Protein AF-A0A7C4R3V7-F1 (afdb_monomer)

Solvent-accessible surface area (backbone atoms only — not comparable to full-atom values): 12964 Å² total; per-residue (Å²): 117,71,70,65,56,54,58,57,54,64,72,71,51,60,73,74,64,61,58,71,72,66,77,62,80,66,67,53,45,64,35,39,35,40,39,38,32,40,72,50,60,28,47,42,68,60,53,51,50,54,55,49,59,66,43,52,90,34,50,78,53,100,46,32,34,52,53,97,94,42,37,25,39,50,49,78,49,68,46,68,42,87,86,72,74,68,93,82,63,80,80,78,79,79,70,97,72,76,84,68,83,75,48,24,25,53,36,39,37,42,37,40,36,69,53,44,100,55,92,66,54,74,47,53,70,53,50,43,56,47,53,53,49,52,50,50,52,51,50,50,46,52,48,50,50,64,67,34,68,73,45,34,70,57,45,36,71,66,46,76,46,41,36,43,36,42,35,25,43,50,68,59,45,52,53,48,50,52,52,52,53,55,50,54,74,72,45,91,62,95,68,82,60,57,71,49,77,49,82,42,92,86,58,39,22,31,40,39,34,43,52,88,51,71,66,52,54,53,50,51,42,66,73,74,90

Mean predicted aligned error: 11.4 Å

Foldseek 3Di:
DVVVVVVVVVVPPPVVVVVVPPPDLFFKWKKKKKKFFAPDFFFPVVLVVLLCVLQVVQDPDPQWGAWPNWIKGKDKDFDWDQPDDDPPDPPPPPDDDDPPSRTTGRMMMIMIGTDDVPSGDSDLVSVLVVLVRSVVSVVSSVCSCCVPPVNCVRRRTPDMWMKMKMKGAPVLLVQLVVQLVVVLVVDPDPDDWDWDWADDPVRIIIIMTTDPDVVVSVSSSVSSD

pLDDT: mean 76.59, std 18.94, range [29.53, 94.31]

Nearest PDB structures (foldseek):
  2anr-assembly1_A  TM=4.177E-01  e=2.248E-01  Mus musculus
  4ump-assembly1_A  TM=5.008E-01  e=8.517E-01  Homo sapiens
  4eoo-assembly1_A  TM=5.235E-01  e=2.112E+00  Homo sapiens
  5o6i-assembly3_K  TM=2.443E-01  e=1.385E-01  Desulfurococcus mucosus
  6e2o-assembly1_A  TM=4.838E-01  e=2.691E+00  Homo sapiens

Radius of gyration: 23.24 Å; Cα contacts (8 Å, |Δi|>4): 316; chains: 1; bounding box: 60×34×86 Å

Structure (mmCIF, N/CA/C/O backbone):
data_AF-A0A7C4R3V7-F1
#
_entry.id   AF-A0A7C4R3V7-F1
#
loop_
_atom_site.group_PDB
_atom_site.id
_atom_site.type_symbol
_atom_site.label_atom_id
_atom_site.label_alt_id
_atom_site.label_comp_id
_atom_site.label_asym_id
_atom_site.label_entity_id
_atom_site.label_seq_id
_atom_site.pdbx_PDB_ins_code
_atom_site.Cartn_x
_atom_site.Cartn_y
_atom_site.Cartn_z
_atom_site.occupancy
_atom_site.B_iso_or_equiv
_atom_site.auth_seq_id
_atom_site.auth_comp_id
_atom_site.auth_asym_id
_atom_site.auth_atom_id
_atom_site.pdbx_PDB_model_num
ATOM 1 N N . MET A 1 1 ? -38.490 6.047 43.812 1.00 40.44 1 MET A N 1
ATOM 2 C CA . MET A 1 1 ? -37.959 7.435 43.734 1.00 40.44 1 MET A CA 1
ATOM 3 C C . MET A 1 1 ? -36.779 7.586 42.770 1.00 40.44 1 MET A C 1
ATOM 5 O O . MET A 1 1 ? -36.733 8.600 42.089 1.00 40.44 1 MET A O 1
ATOM 9 N N . LEU A 1 2 ? -35.877 6.603 42.644 1.00 30.39 2 LEU A N 1
ATOM 10 C CA . LEU A 1 2 ? -34.708 6.658 41.743 1.00 30.39 2 LEU A CA 1
ATOM 11 C C . LEU A 1 2 ? -35.039 6.705 40.231 1.00 30.39 2 LEU A C 1
ATOM 13 O O . LEU A 1 2 ? -34.319 7.343 39.470 1.00 30.39 2 LEU A O 1
ATOM 17 N N . GLU A 1 3 ? -36.168 6.140 39.790 1.00 30.86 3 GLU A N 1
ATOM 18 C CA . GLU A 1 3 ? -36.580 6.171 38.370 1.00 30.86 3 GLU A CA 1
ATOM 19 C C . GLU A 1 3 ? -37.081 7.538 37.874 1.00 30.86 3 GLU A C 1
ATOM 21 O O . GLU A 1 3 ? -37.011 7.833 36.681 1.00 30.86 3 GLU A O 1
ATOM 26 N N . LYS A 1 4 ? -37.578 8.403 38.771 1.00 37.56 4 LYS A N 1
ATOM 27 C CA . LYS A 1 4 ? -37.971 9.774 38.394 1.00 37.56 4 LYS A CA 1
ATOM 28 C C . LYS A 1 4 ? -36.752 10.681 38.218 1.00 37.56 4 LYS A C 1
ATOM 30 O O . LYS A 1 4 ? -36.788 11.579 37.381 1.00 37.56 4 LYS A O 1
ATOM 35 N N . VAL A 1 5 ? -35.674 10.416 38.959 1.00 35.56 5 VAL A N 1
ATOM 36 C CA . VAL A 1 5 ? -34.418 11.172 38.863 1.00 35.56 5 VAL A CA 1
ATOM 37 C C . VAL A 1 5 ? -33.659 10.801 37.586 1.00 35.56 5 VAL A C 1
ATOM 39 O O . VAL A 1 5 ? -33.180 11.696 36.894 1.00 35.56 5 VAL A O 1
ATOM 42 N N . SER A 1 6 ? -33.632 9.519 37.191 1.00 29.53 6 SER A N 1
ATOM 43 C CA . SER A 1 6 ? -32.969 9.114 35.941 1.00 29.53 6 SER A CA 1
ATOM 44 C C . SER A 1 6 ? -33.634 9.734 34.705 1.00 29.53 6 SER A C 1
ATOM 46 O O . SER A 1 6 ? -32.946 10.309 33.864 1.00 29.53 6 SER A O 1
ATOM 48 N N . LYS A 1 7 ? -34.973 9.735 34.626 1.00 35.47 7 LYS A N 1
ATOM 49 C CA . LYS A 1 7 ? -35.714 10.320 33.490 1.00 35.47 7 LYS A CA 1
ATOM 50 C C . LYS A 1 7 ? -35.527 11.835 33.333 1.00 35.47 7 LYS A C 1
ATOM 52 O O . LYS A 1 7 ? -35.549 12.323 32.207 1.00 35.47 7 LYS A O 1
ATOM 57 N N . GLN A 1 8 ? -35.298 12.581 34.416 1.00 41.69 8 GLN A N 1
ATOM 58 C CA . GLN A 1 8 ? -35.033 14.025 34.328 1.00 41.69 8 GLN A CA 1
ATOM 59 C C . GLN A 1 8 ? -33.610 14.353 33.850 1.00 41.69 8 GLN A C 1
ATOM 61 O O . GLN A 1 8 ? -33.412 15.393 33.222 1.00 41.69 8 GLN A O 1
ATOM 66 N N . ILE A 1 9 ? -32.635 13.469 34.087 1.00 45.66 9 ILE A N 1
ATOM 67 C CA . ILE A 1 9 ? -31.259 13.638 33.594 1.00 45.66 9 ILE A CA 1
ATOM 68 C C . ILE A 1 9 ? -31.208 13.417 32.073 1.00 45.66 9 ILE A C 1
ATOM 70 O O . ILE A 1 9 ? -30.616 14.225 31.359 1.00 45.66 9 ILE A O 1
ATOM 74 N N . TYR A 1 10 ? -31.908 12.401 31.554 1.00 36.66 10 TYR A N 1
ATOM 75 C CA . TYR A 1 10 ? -31.973 12.126 30.109 1.00 36.66 10 TYR A CA 1
ATOM 76 C C . TYR A 1 10 ? -32.671 13.227 29.294 1.00 36.66 10 TYR A C 1
ATOM 78 O O . TYR A 1 10 ? -32.349 13.405 28.124 1.00 36.66 10 TYR A O 1
ATOM 86 N N . ALA A 1 11 ? -33.574 14.003 29.901 1.00 41.41 11 ALA A N 1
ATOM 87 C CA . ALA A 1 11 ? -34.268 15.104 29.228 1.00 41.41 11 ALA A CA 1
ATOM 88 C C . ALA A 1 11 ? -33.427 16.393 29.101 1.00 41.41 11 ALA A C 1
ATOM 90 O O . ALA A 1 11 ? -33.774 17.270 28.314 1.00 41.41 11 ALA A O 1
ATOM 91 N N . LYS A 1 12 ? -32.331 16.527 29.866 1.00 39.06 12 LYS A N 1
ATOM 92 C CA . LYS A 1 12 ? -31.459 17.721 29.865 1.00 39.06 12 LYS A CA 1
ATOM 93 C C . LYS A 1 12 ? -30.163 17.550 29.078 1.00 39.06 12 LYS A C 1
ATOM 95 O O . LYS A 1 12 ? -29.425 18.516 28.901 1.00 39.06 12 LYS A O 1
ATOM 100 N N . ILE A 1 13 ? -29.874 16.341 28.612 1.00 36.19 13 ILE A N 1
ATOM 101 C CA . ILE A 1 13 ? -28.704 16.074 27.784 1.00 36.19 13 ILE A CA 1
ATOM 102 C C . ILE A 1 13 ? -29.122 16.310 26.326 1.00 36.19 13 ILE A C 1
ATOM 104 O O . ILE A 1 13 ? -30.016 15.610 25.846 1.00 36.19 13 ILE A O 1
ATOM 108 N N . PRO A 1 14 ? -28.528 17.283 25.605 1.00 35.03 14 PRO A N 1
ATOM 109 C CA . PRO A 1 14 ? -28.892 17.542 24.218 1.00 35.03 14 PRO A CA 1
ATOM 110 C C . PRO A 1 14 ? -28.775 16.250 23.392 1.00 35.03 14 PRO A C 1
ATOM 112 O O . PRO A 1 14 ? -27.806 15.503 23.571 1.00 35.03 14 PRO A O 1
ATOM 115 N N . PRO A 1 15 ? -29.717 15.972 22.468 1.00 36.44 15 PRO A N 1
ATOM 116 C CA . PRO A 1 15 ? -29.815 14.693 21.749 1.00 36.44 15 PRO A CA 1
ATOM 117 C C . PRO A 1 15 ? -28.545 14.321 20.958 1.00 36.44 15 PRO A C 1
ATOM 119 O O . PRO A 1 15 ? -28.334 13.162 20.607 1.00 36.44 15 PRO A O 1
ATOM 122 N N . ILE A 1 16 ? -27.652 15.289 20.738 1.00 43.19 16 ILE A N 1
ATOM 123 C CA . ILE A 1 16 ? -26.323 15.114 20.143 1.00 43.19 16 ILE A CA 1
ATOM 124 C C . ILE A 1 16 ? -25.401 14.254 21.031 1.00 43.19 16 ILE A C 1
ATOM 126 O O . ILE A 1 16 ? -24.617 13.464 20.513 1.00 43.19 16 ILE A O 1
ATOM 130 N N . ILE A 1 17 ? -25.502 14.352 22.361 1.00 36.88 17 ILE A N 1
ATOM 131 C CA . ILE A 1 17 ? -24.639 13.604 23.292 1.00 36.88 17 ILE A CA 1
ATOM 132 C C . ILE A 1 17 ? -25.123 12.153 23.447 1.00 36.88 17 ILE A C 1
ATOM 134 O O . ILE A 1 17 ? -24.300 11.251 23.567 1.00 36.88 17 ILE A O 1
ATOM 138 N N . LEU A 1 18 ? -26.432 11.889 23.350 1.00 31.02 18 LEU A N 1
ATOM 139 C CA . LEU A 1 18 ? -26.974 10.520 23.381 1.00 31.02 18 LEU A CA 1
ATOM 140 C C . LEU A 1 18 ? -26.671 9.724 22.099 1.00 31.02 18 LEU A C 1
ATOM 142 O O . LEU A 1 18 ? -26.500 8.508 22.164 1.00 31.02 18 LEU A O 1
ATOM 146 N N . LYS A 1 19 ? -26.474 10.394 20.952 1.00 33.22 19 LYS A N 1
ATOM 147 C CA . LYS A 1 19 ? -25.952 9.748 19.732 1.00 33.22 19 LYS A CA 1
ATOM 148 C C . LYS A 1 19 ? -24.5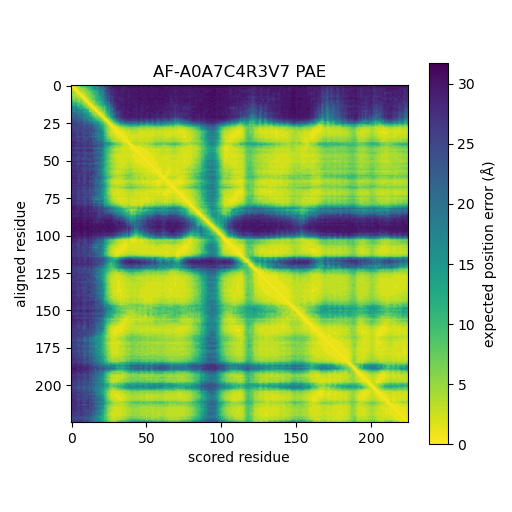08 9.237 19.867 1.00 33.22 19 LYS A C 1
ATOM 150 O O . LYS A 1 19 ? -24.126 8.379 19.082 1.00 33.22 19 LYS A O 1
ATOM 155 N N . LYS A 1 20 ? -23.723 9.679 20.865 1.00 37.91 20 LYS A N 1
ATOM 156 C CA . LYS A 1 20 ? -22.375 9.125 21.125 1.00 37.91 20 LYS A CA 1
ATOM 157 C C . LYS A 1 20 ? -22.388 7.691 21.677 1.00 37.91 20 LYS A C 1
ATOM 159 O O . LYS A 1 20 ? -21.341 7.052 21.670 1.00 37.91 20 LYS A O 1
ATOM 164 N N . PHE A 1 21 ? -23.530 7.190 22.160 1.00 35.69 21 PHE A N 1
ATOM 165 C CA . PHE A 1 21 ? -23.603 5.917 22.891 1.00 35.69 21 PHE A CA 1
ATOM 166 C C . PHE A 1 21 ? -24.138 4.723 22.095 1.00 35.69 21 PHE A C 1
ATOM 168 O O . PHE A 1 21 ? -23.919 3.589 22.507 1.00 35.69 21 PHE A O 1
ATOM 175 N N . PHE A 1 22 ? -24.742 4.937 20.926 1.00 34.34 22 PHE A N 1
ATOM 176 C CA . PHE A 1 22 ? -24.991 3.852 19.979 1.00 34.34 22 PHE A CA 1
ATOM 177 C C . PHE A 1 22 ? -23.869 3.853 18.943 1.00 34.34 22 PHE A C 1
ATOM 179 O O . PHE A 1 22 ? -24.030 4.377 17.841 1.00 34.34 22 PHE A O 1
ATOM 186 N N . ARG A 1 23 ? -22.707 3.297 19.319 1.00 44.53 23 ARG A N 1
ATOM 187 C CA . ARG A 1 23 ? -21.667 2.899 18.359 1.00 44.53 23 ARG A CA 1
ATOM 188 C C . ARG A 1 23 ? -22.250 1.791 17.486 1.00 44.53 23 ARG A C 1
ATOM 190 O O . ARG A 1 23 ? -22.127 0.615 17.794 1.00 44.53 23 ARG A O 1
ATOM 197 N N . LYS A 1 24 ? -22.964 2.199 16.442 1.00 45.78 24 LYS A N 1
ATOM 198 C CA . LYS A 1 24 ? -23.211 1.376 15.262 1.00 45.78 24 LYS A CA 1
ATOM 199 C C . LYS A 1 24 ? -21.840 0.908 14.773 1.00 45.78 24 LYS A C 1
ATOM 201 O O . LYS A 1 24 ? -20.928 1.736 14.786 1.00 45.78 24 LYS A O 1
ATOM 206 N N . ASP A 1 25 ? -21.693 -0.360 14.391 1.00 52.91 25 ASP A N 1
ATOM 207 C CA . ASP A 1 25 ? -20.442 -0.881 13.828 1.00 52.91 25 ASP A CA 1
ATOM 208 C C . ASP A 1 25 ? -19.927 0.107 12.775 1.00 52.91 25 ASP A C 1
ATOM 210 O O . ASP A 1 25 ? -20.607 0.425 11.789 1.00 52.91 25 ASP A O 1
ATOM 214 N N . GLN A 1 26 ? -18.807 0.754 13.099 1.00 60.97 26 GLN A N 1
ATOM 215 C CA . GLN A 1 26 ? -18.386 1.964 12.409 1.00 60.97 26 GLN A CA 1
ATOM 216 C C . GLN A 1 26 ? -17.595 1.538 11.181 1.00 60.97 26 GLN A C 1
ATOM 218 O O . GLN A 1 26 ? -16.601 0.825 11.285 1.00 60.97 26 GLN A O 1
ATOM 223 N N . LYS A 1 27 ? -18.089 1.912 9.999 1.00 68.50 27 LYS A N 1
ATOM 224 C CA . LYS A 1 27 ? -17.576 1.394 8.729 1.00 68.50 27 LYS A CA 1
ATOM 225 C C . LYS A 1 27 ? -16.231 2.032 8.418 1.00 68.50 27 LYS A C 1
ATOM 227 O O . LYS A 1 27 ? -16.174 3.233 8.149 1.00 68.50 27 LYS A O 1
ATOM 232 N N . VAL A 1 28 ? -15.179 1.224 8.426 1.00 73.19 28 VAL A N 1
ATOM 233 C CA . VAL A 1 28 ? -13.828 1.643 8.057 1.00 73.19 28 VAL A CA 1
ATOM 234 C C . VAL A 1 28 ? -13.435 0.941 6.770 1.00 73.19 28 VAL A C 1
ATOM 236 O O . VAL A 1 28 ? -13.492 -0.284 6.686 1.00 73.19 28 VAL A O 1
ATOM 239 N N . TYR A 1 29 ? -13.025 1.716 5.771 1.00 81.88 29 TYR A N 1
ATOM 240 C CA . TYR A 1 29 ? -12.411 1.184 4.562 1.00 81.88 29 TYR A CA 1
ATOM 241 C C . TYR A 1 29 ? -10.918 1.478 4.610 1.00 81.88 29 TYR A C 1
ATOM 243 O O . TYR A 1 29 ? -10.514 2.632 4.746 1.00 81.88 29 TYR A O 1
ATOM 251 N N . LEU A 1 30 ? -10.112 0.426 4.509 1.00 87.25 30 LEU A N 1
ATOM 252 C CA . LEU A 1 30 ? -8.658 0.522 4.477 1.00 87.25 30 LEU A CA 1
ATOM 253 C C . LEU A 1 30 ? -8.165 0.358 3.046 1.00 87.25 30 LEU A C 1
ATOM 255 O O . LEU A 1 30 ? -8.673 -0.481 2.304 1.00 87.25 30 LEU A O 1
ATOM 259 N N . LYS A 1 31 ? -7.172 1.157 2.675 1.00 90.50 31 LYS A N 1
ATOM 260 C CA . LYS A 1 31 ? -6.428 1.053 1.421 1.00 90.50 31 LYS A CA 1
ATOM 261 C C . LYS A 1 31 ? -4.951 1.175 1.749 1.00 90.50 31 LYS A C 1
ATOM 263 O O . LYS A 1 31 ? -4.580 1.964 2.621 1.00 90.50 31 LYS A O 1
ATOM 268 N N . PHE A 1 32 ? -4.132 0.409 1.052 1.00 92.19 32 PHE A N 1
ATOM 269 C CA . PHE A 1 32 ? -2.683 0.440 1.192 1.00 92.19 32 PHE A CA 1
ATOM 270 C C . PHE A 1 32 ? -2.099 0.851 -0.149 1.00 92.19 32 PHE A C 1
ATOM 272 O O . PHE A 1 32 ? -2.614 0.430 -1.181 1.00 92.19 32 PHE A O 1
ATOM 279 N N . ALA A 1 33 ? -1.061 1.675 -0.146 1.00 92.81 33 ALA A N 1
ATOM 280 C CA . ALA A 1 33 ? -0.374 2.046 -1.370 1.00 92.81 33 ALA A CA 1
ATOM 281 C C . ALA A 1 33 ? 1.137 2.091 -1.161 1.00 92.81 33 ALA A C 1
ATOM 283 O O . ALA A 1 33 ? 1.610 2.422 -0.070 1.00 92.81 33 ALA A O 1
ATOM 284 N N . LEU A 1 34 ? 1.873 1.765 -2.215 1.00 92.06 34 LEU A N 1
ATOM 285 C CA . LEU A 1 34 ? 3.308 1.966 -2.321 1.00 92.06 34 LEU A CA 1
ATOM 286 C C . LEU A 1 34 ? 3.568 2.834 -3.545 1.00 92.06 34 LEU A C 1
ATOM 288 O O . LEU A 1 34 ? 3.214 2.449 -4.654 1.00 92.06 34 LEU A O 1
ATOM 292 N N . ILE A 1 35 ? 4.131 4.013 -3.309 1.00 89.69 35 ILE A N 1
ATOM 293 C CA . ILE A 1 35 ? 4.416 5.004 -4.344 1.00 89.69 35 ILE A CA 1
ATOM 294 C C . ILE A 1 35 ? 5.916 5.039 -4.564 1.00 89.69 35 ILE A C 1
ATOM 296 O O . ILE A 1 35 ? 6.665 5.222 -3.601 1.00 89.69 35 ILE A O 1
ATOM 300 N N . PHE A 1 36 ? 6.326 4.888 -5.815 1.00 88.81 36 PHE A N 1
ATOM 301 C CA . PHE A 1 36 ? 7.699 4.987 -6.270 1.00 88.81 36 PHE A CA 1
ATOM 302 C C . PHE A 1 36 ? 7.891 6.197 -7.154 1.00 88.81 36 PHE A C 1
ATOM 304 O O . PHE A 1 36 ? 7.027 6.550 -7.947 1.00 88.81 36 PHE A O 1
ATOM 311 N N . ASP A 1 37 ? 9.072 6.769 -7.032 1.00 88.25 37 ASP A N 1
ATOM 312 C CA . ASP A 1 37 ? 9.571 7.835 -7.879 1.00 88.25 37 ASP A CA 1
ATOM 313 C C . ASP A 1 37 ? 10.986 7.449 -8.321 1.00 88.25 37 ASP A C 1
ATOM 315 O O . ASP A 1 37 ? 11.753 6.882 -7.529 1.00 88.25 37 ASP A O 1
ATOM 319 N N . PHE A 1 38 ? 11.318 7.699 -9.586 1.00 87.12 38 PHE A N 1
ATOM 320 C CA . PHE A 1 38 ? 12.487 7.123 -10.253 1.00 87.12 38 PHE A CA 1
ATOM 321 C C . PHE A 1 38 ? 13.563 8.178 -10.557 1.00 87.12 38 PHE A C 1
ATOM 323 O O . PHE A 1 38 ? 13.271 9.341 -10.831 1.00 87.12 38 PHE A O 1
ATOM 330 N N . TYR A 1 39 ? 14.844 7.793 -10.476 1.00 81.19 39 TYR A N 1
ATOM 331 C CA . TYR A 1 39 ? 15.955 8.677 -10.869 1.00 81.19 39 TYR A CA 1
ATOM 332 C C . TYR A 1 39 ? 16.062 8.819 -12.385 1.00 81.19 39 TYR A C 1
ATOM 334 O O . TYR A 1 39 ? 16.289 9.914 -12.894 1.00 81.19 39 TYR A O 1
ATOM 342 N N . GLU A 1 40 ? 15.931 7.696 -13.076 1.00 82.12 40 GLU A N 1
ATOM 343 C CA . GLU A 1 40 ? 15.884 7.601 -14.525 1.00 82.12 40 GLU A CA 1
ATOM 344 C C . GLU A 1 40 ? 14.576 6.908 -14.851 1.00 82.12 40 GLU A C 1
ATOM 346 O O . GLU A 1 40 ? 14.254 5.909 -14.211 1.00 82.12 40 GLU A O 1
ATOM 351 N N . LEU A 1 41 ? 13.813 7.476 -15.778 1.00 85.75 41 LEU A N 1
ATOM 352 C CA . LEU A 1 41 ? 12.464 7.015 -16.064 1.00 85.75 41 LEU A CA 1
ATOM 353 C C . LEU A 1 41 ? 12.551 5.623 -16.708 1.00 85.75 41 LEU A C 1
ATOM 355 O O . LEU A 1 41 ? 13.092 5.522 -17.812 1.00 85.75 41 LEU A O 1
ATOM 359 N N . PRO A 1 42 ? 12.084 4.541 -16.057 1.00 87.19 42 PRO A N 1
ATOM 360 C CA . PRO A 1 42 ? 12.050 3.238 -16.698 1.00 87.19 42 PRO A CA 1
ATOM 361 C C . PRO A 1 42 ? 10.945 3.201 -17.758 1.00 87.19 42 PRO A C 1
ATOM 363 O O . PRO A 1 42 ? 9.969 3.958 -17.700 1.00 87.19 42 PRO A O 1
ATOM 366 N N . LEU A 1 43 ? 11.074 2.272 -18.705 1.00 87.25 43 LEU A N 1
ATOM 367 C CA . LEU A 1 43 ? 9.977 1.928 -19.603 1.00 87.25 43 LEU A CA 1
ATOM 368 C C . LEU A 1 43 ? 8.784 1.432 -18.780 1.00 87.25 43 LEU A C 1
ATOM 370 O O . LEU A 1 43 ? 8.942 0.609 -17.875 1.00 87.25 43 LEU A O 1
ATOM 374 N N . VAL A 1 44 ? 7.587 1.920 -19.109 1.00 87.12 44 VAL A N 1
ATOM 375 C CA . VAL A 1 44 ? 6.343 1.571 -18.403 1.00 87.12 44 VAL A CA 1
ATOM 376 C C . VAL A 1 44 ? 6.131 0.055 -18.393 1.00 87.12 44 VAL A C 1
ATOM 378 O O . VAL A 1 44 ? 5.827 -0.516 -17.348 1.00 87.12 44 VAL A O 1
ATOM 381 N N . GLU A 1 45 ? 6.334 -0.608 -19.534 1.00 86.81 45 GLU A N 1
ATOM 382 C CA . GLU A 1 45 ? 6.142 -2.058 -19.667 1.00 86.81 45 GLU A CA 1
ATOM 383 C C . GLU A 1 45 ? 7.090 -2.851 -18.764 1.00 86.81 45 GLU A C 1
ATOM 385 O O . GLU A 1 45 ? 6.637 -3.724 -18.019 1.00 86.81 45 GLU A O 1
ATOM 390 N N . ASP A 1 46 ? 8.379 -2.501 -18.766 1.00 87.44 46 ASP A N 1
ATOM 391 C CA . ASP A 1 46 ? 9.384 -3.137 -17.912 1.00 87.44 46 ASP A CA 1
ATOM 392 C C . ASP A 1 46 ? 9.053 -2.920 -16.438 1.00 87.44 46 ASP A C 1
ATOM 394 O O . ASP A 1 46 ? 9.101 -3.852 -15.631 1.00 87.44 46 ASP A O 1
ATOM 398 N N . ALA A 1 47 ? 8.678 -1.692 -16.073 1.00 88.88 47 ALA A N 1
ATOM 399 C CA . ALA A 1 47 ? 8.392 -1.360 -14.693 1.00 88.88 47 ALA A CA 1
ATOM 400 C C . ALA A 1 47 ? 7.174 -2.129 -14.166 1.00 88.88 47 ALA A C 1
ATOM 402 O O . ALA A 1 47 ? 7.234 -2.726 -13.086 1.00 88.88 47 ALA A O 1
ATOM 403 N N . ILE A 1 48 ? 6.096 -2.183 -14.955 1.00 90.69 48 ILE A N 1
ATOM 404 C CA . ILE A 1 48 ? 4.908 -2.976 -14.633 1.00 90.69 48 ILE A CA 1
ATOM 405 C C . ILE A 1 48 ? 5.277 -4.456 -14.550 1.00 90.69 48 ILE A C 1
ATOM 407 O O . ILE A 1 48 ? 4.907 -5.113 -13.581 1.00 90.69 48 ILE A O 1
ATOM 411 N N . GLN A 1 49 ? 6.033 -4.994 -15.511 1.00 91.00 49 GLN A N 1
ATOM 412 C CA . GLN A 1 49 ? 6.408 -6.407 -15.518 1.00 91.00 49 GLN A CA 1
ATOM 413 C C . GLN A 1 49 ? 7.213 -6.797 -14.272 1.00 91.00 49 GLN A C 1
ATOM 415 O O . GLN A 1 49 ? 6.978 -7.862 -13.693 1.00 91.00 49 GLN A O 1
ATOM 420 N N . LEU A 1 50 ? 8.145 -5.946 -13.841 1.00 89.56 50 LEU A N 1
ATOM 421 C CA . LEU A 1 50 ? 8.948 -6.182 -12.644 1.00 89.56 50 LEU A CA 1
ATOM 422 C C . LEU A 1 50 ? 8.077 -6.194 -11.386 1.00 89.56 50 LEU A C 1
ATOM 424 O O . LEU A 1 50 ? 8.170 -7.136 -10.599 1.00 89.56 50 LEU A O 1
ATOM 428 N N . VAL A 1 51 ? 7.166 -5.232 -11.232 1.00 89.31 51 VAL A N 1
ATOM 429 C CA . VAL A 1 51 ? 6.195 -5.249 -10.127 1.00 89.31 51 VAL A CA 1
ATOM 430 C C . VAL A 1 51 ? 5.299 -6.484 -10.188 1.00 89.31 51 VAL A C 1
ATOM 432 O O . VAL A 1 51 ? 5.084 -7.152 -9.177 1.00 89.31 51 VAL A O 1
ATOM 435 N N . GLU A 1 52 ? 4.800 -6.833 -11.368 1.00 91.81 52 GLU A N 1
ATOM 436 C CA . GLU A 1 52 ? 3.932 -7.992 -11.553 1.00 91.81 52 GLU A CA 1
ATOM 437 C C . GLU A 1 52 ? 4.637 -9.311 -11.215 1.00 91.81 52 GLU A C 1
ATOM 439 O O . GLU A 1 52 ? 4.025 -10.237 -10.668 1.00 91.81 52 GLU A O 1
ATOM 444 N N . SER A 1 53 ? 5.946 -9.387 -11.463 1.00 89.19 53 SER A N 1
ATOM 445 C CA . SER A 1 53 ? 6.767 -10.525 -11.055 1.00 89.19 53 SER A CA 1
ATOM 446 C C . SER A 1 53 ? 6.823 -10.671 -9.528 1.00 89.19 53 SER A C 1
ATOM 448 O O . SER A 1 53 ? 6.655 -11.783 -9.025 1.00 89.19 53 SER A O 1
ATOM 450 N N . CYS A 1 54 ? 6.914 -9.559 -8.786 1.00 88.00 54 CYS A N 1
ATOM 451 C CA . CYS A 1 54 ? 6.880 -9.548 -7.319 1.00 88.00 54 CYS A CA 1
ATOM 452 C C . CYS A 1 54 ? 5.537 -10.021 -6.746 1.00 88.00 54 CYS A C 1
ATOM 454 O O . CYS A 1 54 ? 5.465 -10.582 -5.654 1.00 88.00 54 CYS A O 1
ATOM 456 N N . LEU A 1 55 ? 4.448 -9.807 -7.485 1.00 91.69 55 LEU A N 1
ATOM 457 C CA . LEU A 1 55 ? 3.101 -10.174 -7.050 1.00 91.69 55 LEU A CA 1
ATOM 458 C C . LEU A 1 55 ? 2.710 -11.608 -7.418 1.00 91.69 55 LEU A C 1
ATOM 460 O O . LEU A 1 55 ? 1.716 -12.117 -6.899 1.00 91.69 55 LEU A O 1
ATOM 464 N N . THR A 1 56 ? 3.471 -12.263 -8.299 1.00 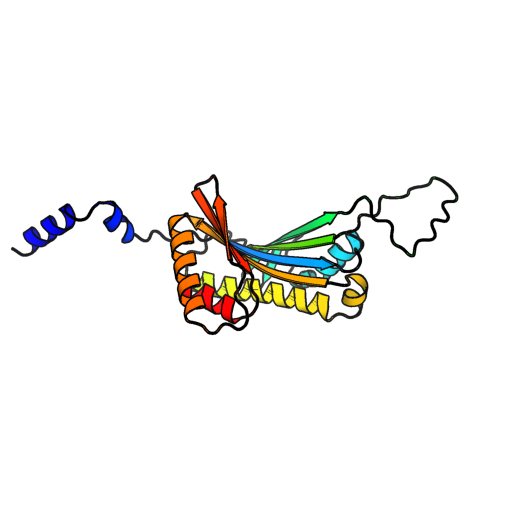92.06 56 THR A N 1
ATOM 465 C CA . THR A 1 56 ? 3.082 -13.522 -8.954 1.00 92.06 56 THR A CA 1
ATOM 466 C C . THR A 1 56 ? 2.737 -14.636 -7.965 1.00 92.06 56 THR A C 1
ATOM 468 O O . THR A 1 56 ? 1.750 -15.338 -8.172 1.00 92.06 56 THR A O 1
ATOM 471 N N . GLU A 1 57 ? 3.484 -14.772 -6.866 1.00 92.25 57 GLU A N 1
ATOM 472 C CA . GLU A 1 57 ? 3.234 -15.809 -5.852 1.00 92.25 57 GLU A CA 1
ATOM 473 C C . GLU A 1 57 ? 1.914 -15.621 -5.083 1.00 92.25 57 GLU A C 1
ATOM 475 O O . GLU A 1 57 ? 1.362 -16.584 -4.553 1.00 92.25 57 GLU A O 1
ATOM 480 N N . TYR A 1 58 ? 1.381 -14.397 -5.053 1.00 93.50 58 TYR A N 1
ATOM 481 C CA . TYR A 1 58 ? 0.144 -14.062 -4.348 1.00 93.50 58 TYR A CA 1
ATOM 482 C C . TYR A 1 58 ? -1.081 -14.064 -5.266 1.00 93.50 58 TYR A C 1
ATOM 484 O O . TYR A 1 58 ? -2.206 -13.968 -4.769 1.00 93.50 58 TYR A O 1
ATOM 492 N N . LYS A 1 59 ? -0.903 -14.135 -6.591 1.00 94.31 59 LYS A N 1
ATOM 493 C CA . LYS A 1 59 ? -2.005 -13.993 -7.549 1.00 94.31 59 LYS A CA 1
ATOM 494 C C . LYS A 1 59 ? -2.983 -15.161 -7.485 1.00 94.31 59 LYS A C 1
ATOM 496 O O . LYS A 1 59 ? -2.614 -16.327 -7.579 1.00 94.31 59 LYS A O 1
ATOM 501 N N . VAL A 1 60 ? -4.264 -14.815 -7.409 1.00 91.69 60 VAL A N 1
ATOM 502 C CA . VAL A 1 60 ? -5.394 -15.734 -7.617 1.00 91.69 60 VAL A CA 1
ATOM 503 C C . VAL A 1 60 ? -5.967 -15.571 -9.023 1.00 91.69 60 VAL A C 1
ATOM 505 O O . VAL A 1 60 ? -6.334 -16.551 -9.664 1.00 91.69 60 VAL A O 1
ATOM 508 N N . ASP A 1 61 ? -6.042 -14.328 -9.499 1.00 91.44 61 ASP A N 1
ATOM 509 C CA . ASP A 1 61 ? -6.476 -13.959 -10.846 1.00 91.44 61 ASP A CA 1
ATOM 510 C C . ASP A 1 61 ? -5.755 -12.678 -11.302 1.00 91.44 61 ASP A C 1
ATOM 512 O O . ASP A 1 61 ? -4.856 -12.187 -10.618 1.00 91.44 61 ASP A O 1
ATOM 516 N N . ALA A 1 62 ? -6.149 -12.130 -12.456 1.00 88.44 62 ALA A N 1
ATOM 517 C CA . ALA A 1 62 ? -5.502 -10.978 -13.086 1.00 88.44 62 ALA A CA 1
ATOM 518 C C . ALA A 1 62 ? -5.456 -9.700 -12.226 1.00 88.44 62 ALA A C 1
ATOM 520 O O . ALA A 1 62 ? -4.636 -8.836 -12.497 1.00 88.44 62 ALA A O 1
ATOM 521 N N . SER A 1 63 ? -6.326 -9.558 -11.222 1.00 88.25 63 SER A N 1
ATOM 522 C CA . SER A 1 63 ? -6.418 -8.342 -10.394 1.00 88.25 63 SER A CA 1
ATOM 523 C C . SER A 1 63 ? -6.483 -8.633 -8.897 1.00 88.25 63 SER A C 1
ATOM 525 O O . SER A 1 63 ? -6.722 -7.725 -8.100 1.00 88.25 63 SER A O 1
ATOM 527 N N . THR A 1 64 ? -6.323 -9.897 -8.498 1.00 92.88 64 THR A N 1
ATOM 528 C CA . THR A 1 64 ? -6.570 -10.341 -7.124 1.00 92.88 64 THR A CA 1
ATOM 529 C C . THR A 1 64 ? -5.370 -11.055 -6.545 1.00 92.88 64 THR A C 1
ATOM 531 O O . THR A 1 64 ? -4.911 -12.055 -7.096 1.00 92.88 64 THR A O 1
ATOM 534 N N . LEU A 1 65 ? -4.942 -10.595 -5.375 1.00 93.88 65 LEU A N 1
ATOM 535 C CA . LEU A 1 65 ? -3.934 -11.235 -4.541 1.00 93.88 65 LEU A CA 1
ATOM 536 C C . LEU A 1 65 ? -4.603 -11.921 -3.351 1.00 93.88 65 LEU A C 1
ATOM 538 O O . LEU A 1 65 ? -5.623 -11.435 -2.861 1.00 93.88 65 LEU A O 1
ATOM 542 N N . ASN A 1 66 ? -4.029 -13.012 -2.857 1.00 92.69 66 ASN A N 1
ATOM 543 C CA . ASN A 1 66 ? -4.422 -13.649 -1.605 1.00 92.69 66 ASN A CA 1
ATOM 544 C C . ASN A 1 66 ? -3.214 -13.777 -0.677 1.00 92.69 66 ASN A C 1
ATOM 546 O O . ASN A 1 66 ? -2.239 -14.447 -1.006 1.00 92.69 66 ASN A O 1
ATOM 550 N N . VAL A 1 67 ? -3.296 -13.141 0.491 1.00 91.00 67 VAL A N 1
ATOM 551 C CA . VAL A 1 67 ? -2.222 -13.101 1.487 1.00 91.00 67 VAL A CA 1
ATOM 552 C C . VAL A 1 67 ? -2.823 -13.319 2.868 1.00 91.00 67 VAL A C 1
ATOM 554 O O . VAL A 1 67 ? -3.696 -12.563 3.286 1.00 91.00 67 VAL A O 1
ATOM 557 N N . ASN A 1 68 ? -2.359 -14.338 3.597 1.00 87.56 68 ASN A N 1
ATOM 558 C CA . ASN A 1 68 ? -2.790 -14.634 4.975 1.00 87.56 68 ASN A CA 1
ATOM 559 C C . ASN A 1 68 ? -4.325 -14.661 5.169 1.00 87.56 68 ASN A C 1
ATOM 561 O O . ASN A 1 68 ? -4.848 -14.123 6.152 1.00 87.56 68 ASN A O 1
ATOM 565 N N . ASP A 1 69 ? -5.029 -15.296 4.225 1.00 85.62 69 ASP A N 1
ATOM 566 C CA . ASP A 1 69 ? -6.496 -15.415 4.132 1.00 85.62 69 A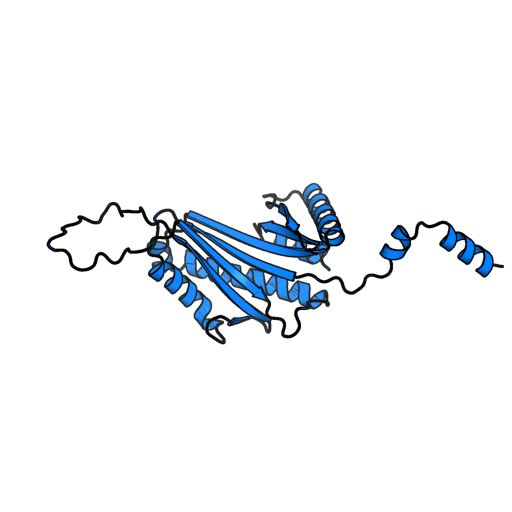SP A CA 1
ATOM 567 C C . ASP A 1 69 ? -7.245 -14.127 3.747 1.00 85.62 69 ASP A C 1
ATOM 569 O O . ASP A 1 69 ? -8.478 -14.114 3.725 1.00 85.62 69 ASP A O 1
ATOM 573 N N . PHE A 1 70 ? -6.534 -13.043 3.431 1.00 87.69 70 PHE A N 1
ATOM 574 C CA . PHE A 1 70 ? -7.126 -11.819 2.903 1.00 87.69 70 PHE A CA 1
ATOM 575 C C . PHE A 1 70 ? -6.938 -11.731 1.399 1.00 87.69 70 PHE A C 1
ATOM 577 O O . PHE A 1 70 ? -5.823 -11.814 0.883 1.00 87.69 70 PHE A O 1
ATOM 584 N N . LYS A 1 71 ? -8.039 -11.467 0.699 1.00 90.69 71 LYS A N 1
ATOM 585 C CA . LYS A 1 71 ? -7.996 -11.111 -0.713 1.00 90.69 71 LYS A CA 1
ATOM 586 C C . LYS A 1 71 ? -7.789 -9.609 -0.854 1.00 90.69 71 LYS A C 1
ATOM 588 O O . LYS A 1 71 ? -8.427 -8.832 -0.147 1.00 90.69 71 LYS A O 1
ATOM 593 N N . PHE A 1 72 ? -6.971 -9.191 -1.806 1.00 90.94 72 PHE A N 1
ATOM 594 C CA . PHE A 1 72 ? -6.800 -7.793 -2.185 1.00 90.94 72 PHE A CA 1
ATOM 595 C C . PHE A 1 72 ? -7.045 -7.650 -3.681 1.00 90.94 72 PHE A C 1
ATOM 597 O O . PHE A 1 72 ? -6.444 -8.378 -4.464 1.00 90.94 72 PHE A O 1
ATOM 604 N N . THR A 1 73 ? -7.899 -6.715 -4.091 1.00 92.19 73 THR A N 1
ATOM 605 C CA . THR A 1 73 ? -7.811 -6.174 -5.447 1.00 92.19 73 THR A CA 1
ATOM 606 C C . THR A 1 73 ? -6.577 -5.291 -5.491 1.00 92.19 73 THR A C 1
ATOM 608 O O . THR A 1 73 ? -6.413 -4.460 -4.595 1.00 92.19 73 THR A O 1
ATOM 611 N N . TYR A 1 74 ? -5.741 -5.433 -6.508 1.00 92.19 74 TYR A N 1
ATOM 612 C CA . TYR A 1 74 ? -4.616 -4.531 -6.712 1.00 92.19 74 TYR A CA 1
ATOM 613 C C . TYR A 1 74 ? -4.720 -3.804 -8.049 1.00 92.19 74 TYR A C 1
ATOM 615 O O . TYR A 1 74 ? -5.352 -4.293 -8.984 1.00 92.19 74 TYR A O 1
ATOM 623 N N . PHE A 1 75 ? -4.116 -2.621 -8.103 1.00 90.06 75 PHE A N 1
ATOM 624 C CA . PHE A 1 75 ? -3.965 -1.822 -9.313 1.00 90.06 75 PHE A CA 1
ATOM 625 C C . PHE A 1 75 ? -2.563 -1.223 -9.326 1.00 90.06 75 PHE A C 1
ATOM 627 O O . PHE A 1 75 ? -2.045 -0.860 -8.268 1.00 90.06 75 PHE A O 1
ATOM 634 N N . ILE A 1 76 ? -1.977 -1.130 -10.515 1.00 90.31 76 ILE A N 1
ATOM 635 C CA . ILE A 1 76 ? -0.728 -0.414 -10.761 1.00 90.31 76 ILE A CA 1
ATOM 636 C C . ILE A 1 76 ? -1.097 0.786 -11.627 1.00 90.31 76 ILE A C 1
ATOM 638 O O . ILE A 1 76 ? -1.719 0.605 -12.673 1.00 90.31 76 ILE A O 1
ATOM 642 N N . ASP A 1 77 ? -0.767 1.981 -11.158 1.00 89.25 77 ASP A N 1
ATOM 643 C CA . ASP A 1 77 ? -0.937 3.229 -11.897 1.00 89.25 77 ASP A CA 1
ATOM 644 C C . ASP A 1 77 ? 0.435 3.836 -12.195 1.00 89.25 77 ASP A C 1
ATOM 646 O O . ASP A 1 77 ? 1.382 3.647 -11.423 1.00 89.25 77 ASP A O 1
ATOM 650 N N . CYS A 1 78 ? 0.561 4.514 -13.331 1.00 85.38 78 CYS A N 1
ATOM 651 C CA . CYS A 1 78 ? 1.820 5.094 -13.791 1.00 85.38 78 CYS A CA 1
ATOM 652 C C . CYS A 1 78 ? 1.579 6.495 -14.344 1.00 85.38 78 CYS A C 1
ATOM 654 O O . CYS A 1 78 ? 0.740 6.686 -15.223 1.00 85.38 78 CYS A O 1
ATOM 656 N N . GLU A 1 79 ? 2.367 7.456 -13.879 1.00 86.19 79 GLU A N 1
ATOM 657 C CA . GLU A 1 79 ? 2.500 8.749 -14.541 1.00 86.19 79 GLU A CA 1
ATOM 658 C C . GLU A 1 79 ? 3.412 8.561 -15.754 1.00 86.19 79 GLU A C 1
ATOM 660 O O . GLU A 1 79 ? 4.557 8.130 -15.593 1.00 86.19 79 GLU A O 1
ATOM 665 N N . ILE A 1 80 ? 2.873 8.791 -16.955 1.00 83.62 80 ILE A N 1
ATOM 666 C CA . ILE A 1 80 ? 3.570 8.578 -18.228 1.00 83.62 80 ILE A CA 1
ATOM 667 C C . ILE A 1 80 ? 4.118 9.912 -18.728 1.00 83.62 80 ILE A C 1
ATOM 669 O O . ILE A 1 80 ? 3.365 10.862 -18.933 1.00 83.62 80 ILE A O 1
ATOM 673 N N . GLU A 1 81 ? 5.423 9.951 -18.968 1.00 81.38 81 GLU A N 1
ATOM 674 C CA . GLU A 1 81 ? 6.128 11.092 -19.545 1.00 81.38 81 GLU A CA 1
ATOM 675 C C . GLU A 1 81 ? 6.217 10.911 -21.064 1.00 81.38 81 GLU A C 1
ATOM 677 O O . GLU A 1 81 ? 6.996 10.097 -21.565 1.00 81.38 81 GLU A O 1
ATOM 682 N N . GLU A 1 82 ? 5.397 11.658 -21.805 1.00 68.94 82 GLU A N 1
ATOM 683 C CA . GLU A 1 82 ? 5.303 11.549 -23.270 1.00 68.94 82 GLU A CA 1
ATOM 684 C C . GLU A 1 82 ? 6.483 12.221 -24.002 1.00 68.94 82 GLU A C 1
ATOM 686 O O . GLU A 1 82 ? 6.824 11.823 -25.114 1.00 68.94 82 GLU A O 1
ATOM 691 N N . ASP A 1 83 ? 7.143 13.196 -23.365 1.00 67.44 83 ASP A N 1
ATOM 692 C CA . ASP A 1 83 ? 8.193 14.035 -23.970 1.00 67.44 83 ASP A CA 1
ATOM 693 C C . ASP A 1 83 ? 9.632 13.594 -23.616 1.00 67.44 83 ASP A C 1
ATOM 695 O O . ASP A 1 83 ? 10.603 14.300 -23.910 1.00 67.44 83 ASP A O 1
ATOM 699 N N . TYR A 1 84 ? 9.807 12.444 -22.957 1.00 66.56 84 TYR A N 1
ATOM 700 C CA . TYR A 1 84 ? 11.131 11.986 -22.535 1.00 66.56 84 TYR A CA 1
ATOM 701 C C . TYR A 1 84 ? 11.912 11.311 -23.669 1.00 66.56 84 TYR A C 1
ATOM 703 O O . TYR A 1 84 ? 11.502 10.290 -24.219 1.00 66.56 84 TYR A O 1
ATOM 711 N N . LEU A 1 85 ? 13.100 11.848 -23.960 1.00 65.00 85 LEU A N 1
ATOM 712 C CA . LEU A 1 85 ? 14.098 11.233 -24.834 1.00 65.00 85 LEU A CA 1
ATOM 713 C C . LEU A 1 85 ? 15.299 10.793 -23.981 1.00 65.00 85 LEU A C 1
ATOM 715 O O . LEU A 1 85 ? 15.972 11.657 -23.408 1.00 65.00 85 LEU A O 1
ATOM 719 N N . PRO A 1 86 ? 15.583 9.482 -23.868 1.00 63.66 86 PRO A N 1
ATOM 720 C CA . PRO A 1 86 ? 16.714 8.999 -23.087 1.00 63.66 86 PRO A CA 1
ATOM 721 C C . PRO A 1 86 ? 18.045 9.536 -23.633 1.00 63.66 86 PRO A C 1
ATOM 723 O O . PRO A 1 86 ? 18.220 9.605 -24.852 1.00 63.66 86 PRO A O 1
ATOM 726 N N . PRO A 1 87 ? 19.009 9.869 -22.759 1.00 56.12 87 PRO A N 1
ATOM 727 C CA . PRO A 1 87 ? 20.254 10.530 -23.154 1.00 56.12 87 PRO A CA 1
ATOM 728 C C . PRO A 1 87 ? 21.197 9.673 -24.019 1.00 56.12 87 PRO A C 1
ATOM 730 O O . PRO A 1 87 ? 22.061 10.243 -24.679 1.00 56.12 87 PRO A O 1
ATOM 733 N N . ASP A 1 88 ? 21.022 8.345 -24.047 1.00 53.88 88 ASP A N 1
ATOM 734 C CA . ASP A 1 88 ? 21.939 7.396 -24.706 1.00 53.88 88 ASP A CA 1
ATOM 735 C C . ASP A 1 88 ? 21.380 6.769 -25.999 1.00 53.88 88 ASP A C 1
ATOM 737 O O . ASP A 1 88 ? 21.972 5.837 -26.549 1.00 53.88 88 ASP A O 1
ATOM 741 N N . ILE A 1 89 ? 20.238 7.246 -26.505 1.00 53.28 89 ILE A N 1
ATOM 742 C CA . ILE A 1 89 ? 19.737 6.813 -27.814 1.00 53.28 89 ILE A CA 1
ATOM 743 C C . ILE A 1 89 ? 20.305 7.758 -28.874 1.00 53.28 89 ILE A C 1
ATOM 745 O O . ILE A 1 89 ? 19.752 8.827 -29.133 1.00 53.28 89 ILE A O 1
ATOM 749 N N . ASP A 1 90 ? 21.398 7.345 -29.522 1.00 42.44 90 ASP A N 1
ATOM 750 C CA . ASP A 1 90 ? 21.762 7.866 -30.840 1.00 42.44 90 ASP A CA 1
ATOM 751 C C . ASP A 1 90 ? 20.617 7.503 -31.796 1.00 42.44 90 ASP A C 1
ATOM 753 O O . ASP A 1 90 ? 20.519 6.375 -32.284 1.00 42.44 90 ASP A O 1
ATOM 757 N N . ILE A 1 91 ? 19.695 8.441 -32.023 1.00 52.03 91 ILE A N 1
ATOM 758 C CA . ILE A 1 91 ? 18.592 8.266 -32.969 1.00 52.03 91 ILE A CA 1
ATOM 759 C C . ILE A 1 91 ? 19.186 8.261 -34.385 1.00 52.03 91 ILE A C 1
ATOM 761 O O . ILE A 1 91 ? 19.214 9.277 -35.079 1.00 52.03 91 ILE A O 1
ATOM 765 N N . ILE A 1 92 ? 19.667 7.103 -34.835 1.00 46.12 92 ILE A N 1
ATOM 766 C CA . ILE A 1 92 ? 19.902 6.826 -36.253 1.00 46.12 92 ILE A CA 1
ATOM 767 C C . ILE A 1 92 ? 18.536 6.466 -36.848 1.00 46.12 92 ILE A C 1
ATOM 769 O O . ILE A 1 92 ? 18.204 5.299 -37.033 1.00 46.12 92 ILE A O 1
ATOM 773 N N . CYS A 1 93 ? 17.696 7.475 -37.088 1.00 42.88 93 CYS A N 1
ATOM 774 C CA . CYS A 1 93 ? 16.463 7.295 -37.854 1.00 42.88 93 CYS A CA 1
ATOM 775 C C . CYS A 1 93 ? 16.798 7.251 -39.349 1.00 42.88 93 CYS A C 1
ATOM 777 O O . CYS A 1 93 ? 16.634 8.242 -40.063 1.00 42.88 93 CYS A O 1
ATOM 779 N N . GLU A 1 94 ? 17.256 6.095 -39.825 1.00 45.34 94 GLU A N 1
ATOM 780 C CA . GLU A 1 94 ? 17.042 5.716 -41.218 1.00 45.34 94 GLU A CA 1
ATOM 781 C C . GLU A 1 94 ? 15.666 5.047 -41.312 1.00 45.34 94 GLU A C 1
ATOM 783 O O . GLU A 1 94 ? 15.457 3.932 -40.854 1.00 45.34 94 GLU A O 1
ATOM 788 N N . GLU A 1 95 ? 14.739 5.793 -41.907 1.00 42.03 95 GLU A N 1
ATOM 789 C CA . GLU A 1 95 ? 13.439 5.345 -42.407 1.00 42.03 95 GLU A CA 1
ATOM 790 C C . GLU A 1 95 ? 12.301 5.138 -41.388 1.00 42.03 95 GLU A C 1
ATOM 792 O O . GLU A 1 95 ? 12.415 4.655 -40.266 1.00 42.03 95 GLU A O 1
ATOM 797 N N . SER A 1 96 ? 11.150 5.636 -41.822 1.00 44.38 96 SER A N 1
ATOM 798 C CA . SER A 1 96 ? 9.931 5.940 -41.089 1.00 44.38 96 SER A CA 1
ATOM 799 C C . SER A 1 96 ? 9.072 4.708 -40.795 1.00 44.38 96 SER A C 1
ATOM 801 O O . SER A 1 96 ? 7.907 4.662 -41.196 1.00 44.38 96 SER A O 1
ATOM 803 N N . GLU A 1 97 ? 9.617 3.719 -40.095 1.00 37.75 97 GLU A N 1
ATOM 804 C CA . GLU A 1 97 ? 8.852 2.563 -39.624 1.00 37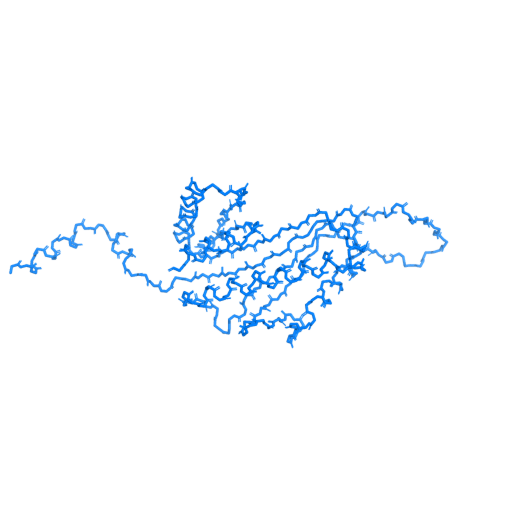.75 97 GLU A CA 1
ATOM 805 C C . GLU A 1 97 ? 8.821 2.523 -38.090 1.00 37.75 97 GLU A C 1
ATOM 807 O O . GLU A 1 97 ? 9.776 2.147 -37.424 1.00 37.75 97 GLU A O 1
ATOM 812 N N . CYS A 1 98 ? 7.678 2.940 -37.534 1.00 41.03 98 CYS A N 1
ATOM 813 C CA . CYS A 1 98 ? 7.252 2.694 -36.155 1.00 41.03 98 CYS A CA 1
ATOM 814 C C . CYS A 1 98 ? 8.248 3.068 -35.039 1.00 41.03 98 CYS A C 1
ATOM 816 O O . CYS A 1 98 ? 8.674 2.215 -34.263 1.00 41.03 98 CYS A O 1
ATOM 818 N N . LEU A 1 99 ? 8.451 4.371 -34.811 1.00 44.03 99 LEU A N 1
ATOM 819 C CA . LEU A 1 99 ? 8.611 4.848 -33.433 1.00 44.03 99 LEU A CA 1
ATOM 820 C C . LEU A 1 99 ? 7.283 4.574 -32.707 1.00 44.03 99 LEU A C 1
ATOM 822 O O . LEU A 1 99 ? 6.394 5.423 -32.677 1.00 44.03 99 LEU A O 1
ATOM 826 N N . GLN A 1 100 ? 7.095 3.356 -32.189 1.00 48.19 100 GLN A N 1
ATOM 827 C CA . GLN A 1 100 ? 6.142 3.162 -31.101 1.00 48.19 100 GLN A CA 1
ATOM 828 C C . GLN A 1 100 ? 6.572 4.146 -30.017 1.00 48.19 100 GLN A C 1
ATOM 830 O O . GLN A 1 100 ? 7.734 4.137 -29.616 1.00 48.19 100 GLN A O 1
ATOM 835 N N . SER A 1 101 ? 5.679 5.051 -29.619 1.00 53.53 101 SER A N 1
ATOM 836 C CA . SER A 1 101 ? 5.925 5.966 -28.510 1.00 53.53 101 SER A CA 1
ATOM 837 C C . SER A 1 101 ? 6.175 5.117 -27.266 1.00 53.53 101 SER A C 1
ATOM 839 O O . SER A 1 101 ? 5.231 4.636 -26.638 1.00 53.53 101 SER A O 1
ATOM 841 N N . LEU A 1 102 ? 7.443 4.842 -26.970 1.00 67.56 102 LEU A N 1
ATOM 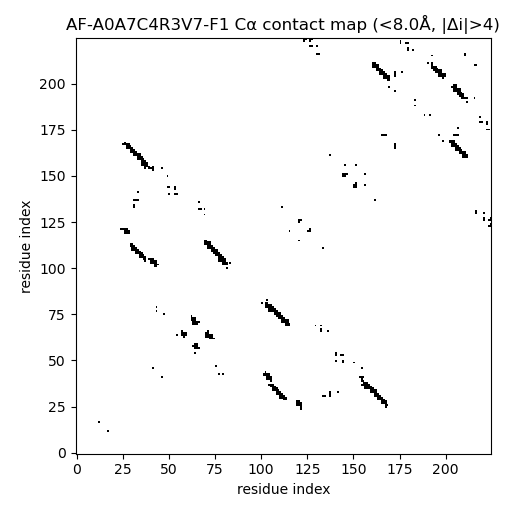842 C CA . LEU A 1 102 ? 7.838 4.136 -25.766 1.00 67.56 102 LEU A CA 1
ATOM 843 C C . LEU A 1 102 ? 7.443 5.031 -24.590 1.00 67.56 102 LEU A C 1
ATOM 845 O O . LEU A 1 102 ? 7.958 6.137 -24.457 1.00 67.56 102 LEU A O 1
ATOM 849 N N . GLY A 1 103 ? 6.478 4.581 -23.789 1.00 78.12 103 GLY A N 1
ATOM 850 C CA . GLY A 1 103 ? 6.057 5.296 -22.591 1.00 78.12 103 GLY A CA 1
ATOM 851 C C . GLY A 1 103 ? 7.086 5.097 -21.485 1.00 78.12 103 GLY A C 1
ATOM 852 O O . GLY A 1 103 ? 7.418 3.958 -21.148 1.00 78.12 103 GLY A O 1
ATOM 853 N N . TYR A 1 104 ? 7.560 6.194 -20.905 1.00 85.19 104 TYR A N 1
ATOM 854 C CA . TYR A 1 104 ? 8.427 6.193 -19.730 1.00 85.19 104 TYR A CA 1
ATOM 855 C C . TYR A 1 104 ? 7.639 6.655 -18.513 1.00 85.19 104 TYR A C 1
ATOM 857 O O . TYR A 1 104 ? 6.713 7.449 -18.661 1.00 85.19 104 TYR A O 1
ATOM 865 N N . THR A 1 105 ? 7.980 6.168 -17.320 1.00 85.50 105 THR A N 1
ATOM 866 C CA . THR A 1 105 ? 7.256 6.548 -16.100 1.00 85.50 105 THR A CA 1
ATOM 867 C C . THR A 1 105 ? 8.112 7.313 -15.100 1.00 85.50 105 THR A C 1
ATOM 869 O O . THR A 1 105 ? 9.236 6.919 -14.800 1.00 85.50 105 THR A O 1
ATOM 872 N N . SER A 1 106 ? 7.579 8.419 -14.580 1.00 85.88 106 SER A N 1
ATOM 873 C CA . SER A 1 106 ? 8.193 9.207 -13.502 1.00 85.88 106 SER A CA 1
ATOM 874 C C . SER A 1 106 ? 7.741 8.757 -12.121 1.00 85.88 106 SER A C 1
ATOM 876 O O . SER A 1 106 ? 8.541 8.750 -11.181 1.00 85.88 106 SER A O 1
ATOM 878 N N . LEU A 1 107 ? 6.495 8.303 -12.018 1.00 88.25 107 LEU A N 1
ATOM 879 C CA . LEU A 1 107 ? 5.885 7.861 -10.777 1.00 88.25 107 LEU A CA 1
ATOM 880 C C . LEU A 1 107 ? 5.057 6.601 -11.005 1.00 88.25 107 LEU A C 1
ATOM 882 O O . LEU A 1 107 ? 4.276 6.515 -11.949 1.00 88.25 107 LEU A O 1
ATOM 886 N N . MET A 1 108 ? 5.192 5.641 -10.093 1.00 89.94 108 MET A N 1
ATOM 887 C CA . MET A 1 108 ? 4.390 4.421 -10.091 1.00 89.94 108 MET A CA 1
ATOM 888 C C . MET A 1 108 ? 3.705 4.220 -8.745 1.00 89.94 108 MET A C 1
ATOM 890 O O . MET A 1 108 ? 4.351 4.253 -7.697 1.00 89.94 108 MET A O 1
ATOM 894 N N . GLU A 1 109 ? 2.408 3.931 -8.770 1.00 92.19 109 GLU A N 1
ATOM 895 C CA . GLU A 1 109 ? 1.622 3.618 -7.581 1.00 92.19 109 GLU A CA 1
ATOM 896 C C . GLU A 1 109 ? 1.107 2.183 -7.629 1.00 92.19 109 GLU A C 1
ATOM 898 O O . GLU A 1 109 ? 0.381 1.793 -8.538 1.00 92.19 109 GLU A O 1
ATOM 903 N N . ILE A 1 110 ? 1.419 1.399 -6.600 1.00 92.31 110 ILE A N 1
ATOM 904 C CA . ILE A 1 110 ? 0.810 0.088 -6.376 1.00 92.31 110 ILE A CA 1
ATOM 905 C C . ILE A 1 110 ? -0.230 0.251 -5.282 1.00 92.31 110 ILE A C 1
ATOM 907 O O . ILE A 1 110 ? 0.114 0.480 -4.122 1.00 92.31 110 ILE A O 1
ATOM 911 N N . MET A 1 111 ? -1.503 0.105 -5.627 1.00 92.62 111 MET A N 1
ATOM 912 C CA . MET A 1 111 ? -2.612 0.229 -4.687 1.00 92.62 111 MET A CA 1
ATOM 913 C C . MET A 1 111 ? -3.220 -1.134 -4.367 1.00 92.62 111 MET A C 1
ATOM 915 O O . MET A 1 111 ? -3.516 -1.918 -5.263 1.00 92.62 111 MET A O 1
ATOM 919 N N . LEU A 1 112 ? -3.482 -1.386 -3.085 1.00 91.81 112 LEU A N 1
ATOM 920 C CA . LEU A 1 112 ? -4.095 -2.604 -2.567 1.00 91.81 112 LEU A CA 1
ATOM 921 C C . LEU A 1 112 ? -5.398 -2.276 -1.833 1.00 91.81 112 LEU A C 1
ATOM 923 O O . LEU A 1 112 ? -5.434 -1.506 -0.865 1.00 91.81 112 LEU A O 1
ATOM 927 N N . PHE A 1 113 ? -6.471 -2.929 -2.263 1.00 89.25 113 PHE A N 1
ATOM 928 C CA . PHE A 1 113 ? -7.822 -2.774 -1.744 1.00 89.25 113 PHE A CA 1
ATOM 929 C C . PHE A 1 113 ? -8.302 -4.120 -1.200 1.00 89.25 113 PHE A C 1
ATOM 931 O O . PHE A 1 113 ? -8.515 -5.039 -1.987 1.00 89.25 113 PHE A O 1
ATOM 938 N N . PRO A 1 114 ? -8.516 -4.271 0.112 1.00 87.75 114 PRO A N 1
ATOM 939 C CA . PRO A 1 114 ? -9.069 -5.497 0.678 1.00 87.75 114 PRO A CA 1
ATOM 940 C C . PRO A 1 114 ? -10.402 -5.871 -0.000 1.00 87.75 114 PRO A C 1
ATOM 942 O O . PRO A 1 114 ? -11.382 -5.121 0.069 1.00 87.75 114 PRO A O 1
ATOM 945 N N . LYS A 1 115 ? -10.442 -7.031 -0.669 1.00 79.00 115 LYS A N 1
ATOM 946 C CA . LYS A 1 115 ? -11.666 -7.672 -1.160 1.00 79.00 115 LYS A CA 1
ATOM 947 C C . LYS A 1 115 ? -12.313 -8.370 0.021 1.00 79.00 115 LYS A C 1
ATOM 949 O O . LYS A 1 115 ? -12.020 -9.526 0.308 1.00 79.00 115 LYS A O 1
ATOM 954 N N . ASN A 1 116 ? -13.232 -7.681 0.675 1.00 65.38 116 ASN A N 1
ATOM 955 C CA . ASN A 1 116 ? -14.179 -8.390 1.512 1.00 65.38 116 ASN A CA 1
ATOM 956 C C . ASN A 1 116 ? -15.394 -8.728 0.651 1.00 65.38 116 ASN A C 1
ATOM 958 O O . ASN A 1 116 ? -16.021 -7.825 0.090 1.00 65.38 116 ASN A O 1
ATOM 962 N N . ASP A 1 117 ? -15.725 -10.020 0.569 1.00 50.72 117 ASP A N 1
ATOM 963 C CA . ASP A 1 117 ? -16.937 -10.529 -0.096 1.00 50.72 117 ASP A CA 1
ATOM 964 C C . ASP A 1 117 ? -18.209 -9.828 0.441 1.00 50.72 117 ASP A C 1
ATOM 966 O O . ASP A 1 117 ? -19.205 -9.667 -0.261 1.00 50.72 117 ASP A O 1
ATOM 970 N N . GLU A 1 118 ? -18.121 -9.253 1.643 1.00 44.22 118 GLU A N 1
ATOM 971 C CA . GLU A 1 118 ? -18.970 -8.172 2.124 1.00 44.22 118 GLU A CA 1
ATOM 972 C C . GLU A 1 118 ? -18.077 -6.987 2.495 1.00 44.22 118 GLU A C 1
ATOM 974 O O . GLU A 1 118 ? -17.303 -7.138 3.418 1.00 44.22 118 GLU A O 1
ATOM 979 N N . LYS A 1 119 ? -18.163 -5.828 1.827 1.00 49.38 119 LYS A N 1
ATOM 980 C CA . LYS A 1 119 ? -17.389 -4.568 2.028 1.00 49.38 119 LYS A CA 1
ATOM 981 C C . LYS A 1 119 ? -17.227 -4.050 3.493 1.00 49.38 119 LYS A C 1
ATOM 983 O O . LYS A 1 119 ? -17.620 -2.922 3.790 1.00 49.38 119 LYS A O 1
ATOM 988 N N . ARG A 1 120 ? -16.749 -4.858 4.437 1.00 55.12 120 ARG A N 1
ATOM 989 C CA . ARG A 1 120 ? -16.979 -4.730 5.881 1.00 55.12 120 ARG A CA 1
ATOM 990 C C . ARG A 1 120 ? -15.805 -5.332 6.640 1.00 55.12 120 ARG A C 1
ATOM 992 O O . ARG A 1 120 ? -15.594 -6.537 6.579 1.00 55.12 120 ARG A O 1
ATOM 999 N N . VAL A 1 121 ? -15.056 -4.509 7.364 1.00 53.31 121 VAL A N 1
ATOM 1000 C CA . VAL A 1 121 ? -14.222 -4.977 8.475 1.00 53.31 121 VAL A CA 1
ATOM 1001 C C . VAL A 1 121 ? -14.836 -4.364 9.724 1.00 53.31 121 VAL A C 1
ATOM 1003 O O . VAL A 1 121 ? -14.612 -3.195 10.021 1.00 53.31 121 VAL A O 1
ATOM 1006 N N . GLU A 1 122 ? -15.713 -5.116 10.383 1.00 54.94 122 GLU A N 1
ATOM 1007 C CA . GLU A 1 122 ? -16.447 -4.648 11.570 1.00 54.94 122 GLU A CA 1
ATOM 1008 C C . GLU A 1 122 ? -15.783 -5.138 12.875 1.00 54.94 122 GLU A C 1
ATOM 1010 O O . GLU A 1 122 ? -15.950 -4.524 13.927 1.00 54.94 122 GLU A O 1
ATOM 1015 N N . ASP A 1 123 ? -14.949 -6.185 12.807 1.00 65.75 123 ASP A N 1
ATOM 1016 C CA . ASP A 1 123 ? -14.214 -6.737 13.951 1.00 65.75 123 ASP A CA 1
ATOM 1017 C C . ASP A 1 123 ? -12.813 -6.113 14.095 1.00 65.75 123 ASP A C 1
ATOM 1019 O O . ASP A 1 123 ? -11.990 -6.137 13.178 1.00 65.75 123 ASP A O 1
ATOM 1023 N N . ARG A 1 124 ? -12.507 -5.623 15.301 1.00 68.12 124 ARG A N 1
ATOM 1024 C CA . ARG A 1 124 ? -11.200 -5.071 15.694 1.00 68.12 124 ARG A CA 1
ATOM 1025 C C . ARG A 1 124 ? -10.042 -6.029 15.418 1.00 68.12 124 ARG A C 1
ATOM 1027 O O . ARG A 1 124 ? -8.999 -5.587 14.946 1.00 68.12 124 ARG A O 1
ATOM 1034 N N . LYS A 1 125 ? -10.223 -7.331 15.668 1.00 72.00 125 LYS A N 1
ATOM 1035 C CA . LYS A 1 125 ? -9.177 -8.334 15.398 1.00 72.00 125 LYS A CA 1
ATOM 1036 C C . LYS A 1 125 ? -8.918 -8.497 13.903 1.00 72.00 125 LYS A C 1
ATOM 1038 O O . LYS A 1 125 ? -7.781 -8.725 13.495 1.00 72.00 125 LYS A O 1
ATOM 1043 N N . GLN A 1 126 ? -9.957 -8.353 13.082 1.00 78.56 126 GLN A N 1
ATOM 1044 C CA . GLN A 1 126 ? -9.805 -8.367 11.630 1.00 78.56 126 GLN A CA 1
ATOM 1045 C C . GLN A 1 126 ? -9.115 -7.096 11.132 1.00 78.56 126 GLN A C 1
ATOM 1047 O O . GLN A 1 126 ? -8.247 -7.202 10.274 1.00 78.56 126 GLN A O 1
ATOM 1052 N N . VAL A 1 127 ? -9.430 -5.922 11.698 1.00 80.12 127 VAL A N 1
ATOM 1053 C CA . VAL A 1 127 ? -8.746 -4.651 11.384 1.00 80.12 127 VAL A CA 1
ATOM 1054 C C . VAL A 1 127 ? -7.244 -4.747 11.666 1.00 80.12 127 VAL A C 1
ATOM 1056 O O . VAL A 1 127 ? -6.435 -4.350 10.829 1.00 80.12 127 VAL A O 1
ATOM 1059 N N . GLU A 1 128 ? -6.867 -5.309 12.815 1.00 85.38 128 GLU A N 1
ATOM 1060 C CA . GLU A 1 128 ? -5.468 -5.548 13.179 1.00 85.38 128 GLU A CA 1
ATOM 1061 C C . GLU A 1 128 ? -4.775 -6.509 12.201 1.00 85.38 128 GLU A C 1
ATOM 1063 O O . GLU A 1 128 ? -3.769 -6.138 11.591 1.00 85.38 128 GLU A O 1
ATOM 1068 N N . LYS A 1 129 ? -5.333 -7.715 11.996 1.00 86.94 129 LYS A N 1
ATOM 1069 C CA . LYS A 1 129 ? -4.747 -8.723 11.092 1.00 86.94 129 LYS A CA 1
ATOM 1070 C C . LYS A 1 129 ? -4.626 -8.178 9.664 1.00 86.94 129 LYS A C 1
ATOM 1072 O O . LYS A 1 129 ? -3.617 -8.421 9.005 1.00 86.94 129 LYS A O 1
ATOM 1077 N N . LEU A 1 130 ? -5.615 -7.409 9.206 1.00 87.94 130 LEU A N 1
ATOM 1078 C CA . LEU A 1 130 ? -5.626 -6.786 7.886 1.00 87.94 130 LEU A CA 1
ATOM 1079 C C . LEU A 1 130 ? -4.555 -5.701 7.744 1.00 87.94 130 LEU A C 1
ATOM 1081 O O . LEU A 1 130 ? -3.851 -5.689 6.740 1.00 87.94 130 LEU A O 1
ATOM 1085 N N . MET A 1 131 ? -4.402 -4.811 8.732 1.00 88.38 131 MET A N 1
ATOM 1086 C CA . MET A 1 131 ? -3.344 -3.791 8.709 1.00 88.38 131 MET A CA 1
ATOM 1087 C C . MET A 1 131 ? -1.955 -4.415 8.665 1.00 88.38 131 MET A C 1
ATOM 1089 O O . MET A 1 131 ? -1.129 -4.002 7.855 1.00 88.38 131 MET A O 1
ATOM 1093 N N . ILE A 1 132 ? -1.712 -5.422 9.507 1.00 90.88 132 ILE A N 1
ATOM 1094 C CA . ILE A 1 132 ? -0.433 -6.135 9.533 1.00 90.88 132 ILE A CA 1
ATOM 1095 C C . ILE A 1 132 ? -0.183 -6.805 8.181 1.00 90.88 132 ILE A C 1
ATOM 1097 O O . ILE A 1 132 ? 0.876 -6.607 7.595 1.00 90.88 132 ILE A O 1
ATOM 1101 N N . THR A 1 133 ? -1.172 -7.531 7.654 1.00 91.69 133 THR A N 1
ATOM 1102 C CA . THR A 1 133 ? -1.053 -8.241 6.371 1.00 91.69 133 THR A CA 1
ATOM 1103 C C . THR A 1 133 ? -0.810 -7.280 5.207 1.00 91.69 133 THR A C 1
ATOM 1105 O O . THR A 1 133 ? 0.074 -7.521 4.390 1.00 91.69 133 THR A O 1
ATOM 1108 N N . GLY A 1 134 ? -1.555 -6.173 5.140 1.00 91.75 134 GLY A N 1
ATOM 1109 C CA . GLY A 1 134 ? -1.404 -5.173 4.084 1.00 91.75 134 GLY A CA 1
ATOM 1110 C C . GLY A 1 134 ? -0.019 -4.529 4.094 1.00 91.75 134 GLY A C 1
ATOM 1111 O O . GLY A 1 134 ? 0.626 -4.457 3.053 1.00 91.75 134 GLY A O 1
ATOM 1112 N N . VAL A 1 135 ? 0.483 -4.123 5.266 1.00 92.12 135 VAL A N 1
ATOM 1113 C CA . VAL A 1 135 ? 1.829 -3.532 5.376 1.00 92.12 135 VAL A CA 1
ATOM 1114 C C . VAL A 1 135 ? 2.924 -4.557 5.091 1.00 92.12 135 VAL A C 1
ATOM 1116 O O . VAL A 1 135 ? 3.886 -4.217 4.412 1.00 92.12 135 VAL A O 1
ATOM 1119 N N . GLN A 1 136 ? 2.771 -5.803 5.546 1.00 92.06 136 GLN A N 1
ATOM 1120 C CA . GLN A 1 136 ? 3.711 -6.880 5.224 1.00 92.06 136 GLN A CA 1
ATOM 1121 C C . GLN A 1 136 ? 3.814 -7.110 3.717 1.00 92.06 136 GLN A C 1
ATOM 1123 O O . GLN A 1 136 ? 4.920 -7.244 3.207 1.00 92.06 136 GLN A O 1
ATOM 1128 N N . LEU A 1 137 ? 2.687 -7.106 2.999 1.00 92.75 137 LEU A N 1
ATOM 1129 C CA . LEU A 1 137 ? 2.700 -7.219 1.544 1.00 92.75 137 LEU A CA 1
ATOM 1130 C C . LEU A 1 137 ? 3.443 -6.036 0.897 1.00 92.75 137 LEU A C 1
ATOM 1132 O O . LEU A 1 137 ? 4.288 -6.264 0.034 1.00 92.75 137 LEU A O 1
ATOM 1136 N N . LEU A 1 138 ? 3.207 -4.795 1.349 1.00 93.25 138 LEU A N 1
ATOM 1137 C CA . LEU A 1 138 ? 3.968 -3.631 0.864 1.00 93.25 138 LEU A CA 1
ATOM 1138 C C . LEU A 1 138 ? 5.475 -3.773 1.130 1.00 93.25 138 LEU A C 1
ATOM 1140 O O . LEU A 1 138 ? 6.279 -3.468 0.253 1.00 93.25 138 LEU A O 1
ATOM 1144 N N . ASP A 1 139 ? 5.858 -4.239 2.320 1.00 91.50 139 ASP A N 1
ATOM 1145 C CA . ASP A 1 139 ? 7.260 -4.457 2.690 1.00 91.50 139 ASP A CA 1
ATOM 1146 C C . ASP A 1 139 ? 7.911 -5.549 1.839 1.00 91.50 139 ASP A C 1
ATOM 1148 O O . ASP A 1 139 ? 9.061 -5.400 1.431 1.00 91.50 139 ASP A O 1
ATOM 1152 N N . THR A 1 140 ? 7.191 -6.629 1.533 1.00 90.69 140 THR A N 1
ATOM 1153 C CA . THR A 1 140 ? 7.692 -7.689 0.653 1.00 90.69 140 THR A CA 1
ATOM 1154 C C . THR A 1 140 ? 7.932 -7.173 -0.760 1.00 90.69 140 THR A C 1
ATOM 1156 O O . THR A 1 140 ? 9.028 -7.367 -1.283 1.00 90.69 140 THR A O 1
ATOM 1159 N N . ILE A 1 141 ? 6.957 -6.468 -1.347 1.00 90.56 141 ILE A N 1
ATOM 1160 C CA . ILE A 1 141 ? 7.092 -5.865 -2.683 1.00 90.56 141 ILE A CA 1
ATOM 1161 C C . ILE A 1 141 ? 8.296 -4.920 -2.701 1.00 90.56 141 ILE A C 1
ATOM 1163 O O . ILE A 1 141 ? 9.182 -5.045 -3.542 1.00 90.56 141 ILE A O 1
ATOM 1167 N N . LEU A 1 142 ? 8.374 -4.017 -1.722 1.00 90.62 142 LEU A N 1
ATOM 1168 C CA . LEU A 1 142 ? 9.471 -3.065 -1.601 1.00 90.62 142 LEU A CA 1
ATOM 1169 C C . LEU A 1 142 ? 10.835 -3.759 -1.487 1.00 90.62 142 LEU A C 1
ATOM 1171 O O . LEU A 1 142 ? 11.796 -3.354 -2.140 1.00 90.62 142 LEU A O 1
ATOM 1175 N N . ASN A 1 143 ? 10.928 -4.802 -0.661 1.00 89.38 143 ASN A N 1
ATOM 1176 C CA . ASN A 1 143 ? 12.165 -5.547 -0.462 1.00 89.38 143 ASN A CA 1
ATOM 1177 C C . ASN A 1 143 ? 12.593 -6.299 -1.722 1.00 89.38 143 ASN A C 1
ATOM 1179 O O . ASN A 1 143 ? 13.788 -6.331 -2.006 1.00 89.38 143 ASN A O 1
ATOM 1183 N N . GLN A 1 144 ? 11.660 -6.886 -2.472 1.00 87.75 144 GLN A N 1
ATOM 1184 C CA . GLN A 1 144 ? 11.977 -7.555 -3.734 1.00 87.75 144 GLN A CA 1
ATOM 1185 C C . GLN A 1 144 ? 12.468 -6.542 -4.775 1.00 87.75 144 GLN A C 1
ATOM 1187 O O . GLN A 1 144 ? 13.533 -6.736 -5.354 1.00 87.75 144 GLN A O 1
ATOM 1192 N N . LEU A 1 145 ? 11.775 -5.409 -4.925 1.00 85.62 145 LEU A N 1
ATOM 1193 C CA . LEU A 1 145 ? 12.149 -4.381 -5.899 1.00 85.62 145 LEU A CA 1
ATOM 1194 C C . LEU A 1 145 ? 13.495 -3.704 -5.587 1.00 85.62 145 LEU A C 1
ATOM 1196 O O . LEU A 1 145 ? 14.215 -3.306 -6.500 1.00 85.62 145 LEU A O 1
ATOM 1200 N N . LYS A 1 146 ? 13.857 -3.572 -4.304 1.00 82.56 146 LYS A N 1
ATOM 1201 C CA . LYS A 1 146 ? 15.113 -2.925 -3.886 1.00 82.56 146 LYS A CA 1
ATOM 1202 C C . LYS A 1 146 ? 16.317 -3.856 -3.798 1.00 82.56 146 LYS A C 1
ATOM 1204 O O . LYS A 1 146 ? 17.439 -3.379 -3.961 1.00 82.56 146 LYS A O 1
ATOM 1209 N N . ASN A 1 147 ? 16.112 -5.130 -3.468 1.00 82.94 147 ASN A N 1
ATOM 1210 C CA . ASN A 1 147 ? 17.215 -6.052 -3.173 1.00 82.94 147 ASN A CA 1
ATOM 1211 C C . ASN A 1 147 ? 17.495 -7.054 -4.298 1.00 82.94 147 ASN A C 1
ATOM 1213 O O . ASN A 1 147 ? 18.535 -7.709 -4.262 1.00 82.94 147 ASN A O 1
ATOM 1217 N N . ASP A 1 148 ? 16.615 -7.176 -5.291 1.00 81.50 148 ASP A N 1
ATOM 1218 C CA . ASP A 1 148 ? 16.946 -7.883 -6.524 1.00 81.50 148 ASP A CA 1
ATOM 1219 C C . ASP A 1 148 ? 17.842 -6.984 -7.391 1.00 81.50 148 ASP A C 1
ATOM 1221 O O . ASP A 1 148 ? 17.416 -5.937 -7.877 1.00 81.50 148 ASP A O 1
ATOM 1225 N N . GLU A 1 149 ? 19.106 -7.376 -7.572 1.00 77.25 149 GLU A N 1
ATOM 1226 C CA . GLU A 1 149 ? 20.095 -6.603 -8.336 1.00 77.25 149 GLU A CA 1
ATOM 1227 C C . GLU A 1 149 ? 19.671 -6.368 -9.794 1.00 77.25 149 GLU A C 1
ATOM 1229 O O . GLU A 1 149 ? 19.967 -5.311 -10.356 1.00 77.25 149 GLU A O 1
ATOM 1234 N N . LYS A 1 150 ? 18.916 -7.297 -10.400 1.00 73.88 150 LYS A N 1
ATOM 1235 C CA . LYS A 1 150 ? 18.378 -7.109 -11.751 1.00 73.88 150 LYS A CA 1
ATOM 1236 C C . LYS A 1 150 ? 17.338 -5.992 -11.752 1.00 73.88 150 LYS A C 1
ATOM 1238 O O . LYS A 1 150 ? 17.375 -5.131 -12.628 1.00 73.88 150 LYS A O 1
ATOM 1243 N N . VAL A 1 151 ? 16.445 -5.979 -10.765 1.00 73.56 151 VAL A N 1
ATOM 1244 C CA . VAL A 1 151 ? 15.363 -4.988 -10.648 1.00 73.56 151 VAL A CA 1
ATOM 1245 C C . VAL A 1 151 ? 15.902 -3.616 -10.272 1.00 73.56 151 VAL A C 1
ATOM 1247 O O . VAL A 1 151 ? 15.568 -2.615 -10.9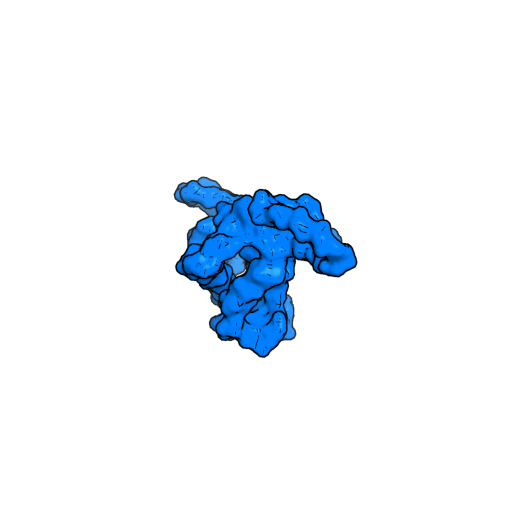02 1.00 73.56 151 VAL A O 1
ATOM 1250 N N . LYS A 1 152 ? 16.794 -3.572 -9.287 1.00 72.44 152 LYS A N 1
ATOM 1251 C CA . LYS A 1 152 ? 17.439 -2.358 -8.792 1.00 72.44 152 LYS A CA 1
ATOM 1252 C C . LYS A 1 152 ? 18.176 -1.603 -9.896 1.00 72.44 152 LYS A C 1
ATOM 1254 O O . LYS A 1 152 ? 18.121 -0.375 -9.926 1.00 72.44 152 LYS A O 1
ATOM 1259 N N . HIS A 1 153 ? 18.838 -2.321 -10.807 1.00 75.38 153 HIS A N 1
ATOM 1260 C CA . HIS A 1 153 ? 19.521 -1.704 -11.942 1.00 75.38 153 HIS A CA 1
ATOM 1261 C C . HIS A 1 153 ? 18.551 -1.106 -12.973 1.00 75.38 153 HIS A C 1
ATOM 1263 O O . HIS A 1 153 ? 18.871 -0.074 -13.556 1.00 75.38 153 HIS A O 1
ATOM 1269 N N . HIS A 1 154 ? 17.379 -1.722 -13.170 1.00 77.94 154 HIS A N 1
ATOM 1270 C CA . HIS A 1 154 ? 16.386 -1.273 -14.153 1.00 77.94 154 HIS A CA 1
ATOM 1271 C C . HIS A 1 154 ? 15.506 -0.137 -13.629 1.00 77.94 154 HIS A C 1
ATOM 1273 O O . HIS A 1 154 ? 15.339 0.866 -14.310 1.00 77.94 154 HIS A O 1
ATOM 1279 N N . LEU A 1 155 ? 14.951 -0.267 -12.421 1.00 82.12 155 LEU A N 1
ATOM 1280 C CA . LEU A 1 155 ? 13.986 0.708 -11.907 1.00 82.12 155 LEU A CA 1
ATOM 1281 C C . LEU A 1 155 ? 14.637 1.969 -11.340 1.00 82.12 155 LEU A C 1
ATOM 1283 O O . LEU A 1 155 ? 13.983 3.000 -11.293 1.00 82.12 155 LEU A O 1
ATOM 1287 N N . LYS A 1 156 ? 15.889 1.901 -10.861 1.00 83.75 156 LYS A N 1
ATOM 1288 C CA . LYS A 1 156 ? 16.627 3.055 -10.302 1.00 83.75 156 LYS A CA 1
ATOM 1289 C C . LYS A 1 156 ? 15.762 3.925 -9.368 1.00 83.75 156 LYS A C 1
ATOM 1291 O O . LYS A 1 156 ? 15.715 5.150 -9.483 1.00 83.75 156 LYS A O 1
ATOM 1296 N N . ILE A 1 157 ? 15.062 3.270 -8.438 1.00 85.88 157 ILE A N 1
ATOM 1297 C CA . ILE A 1 157 ? 14.112 3.897 -7.507 1.00 85.88 157 ILE A CA 1
ATOM 1298 C C . ILE A 1 157 ? 14.822 4.987 -6.692 1.00 85.88 157 ILE A C 1
ATOM 1300 O O . ILE A 1 157 ? 15.776 4.707 -5.961 1.00 85.88 157 ILE A O 1
ATOM 1304 N N . ARG A 1 158 ? 14.330 6.225 -6.799 1.00 85.81 158 ARG A N 1
ATOM 1305 C CA . ARG A 1 158 ? 14.802 7.396 -6.051 1.00 85.81 158 ARG A CA 1
ATOM 1306 C C . ARG A 1 158 ? 14.183 7.480 -4.676 1.00 85.81 158 ARG A C 1
ATOM 1308 O O . ARG A 1 158 ? 14.881 7.728 -3.692 1.00 85.81 158 ARG A O 1
ATOM 1315 N N . SER A 1 159 ? 12.871 7.303 -4.611 1.00 85.81 159 SER A N 1
ATOM 1316 C CA . SER A 1 159 ? 12.147 7.317 -3.352 1.00 85.81 159 SER A CA 1
ATOM 1317 C C . SER A 1 159 ? 10.960 6.369 -3.379 1.00 85.81 159 SER A C 1
ATOM 1319 O O . SER A 1 159 ? 10.443 6.007 -4.434 1.00 85.81 159 SER A O 1
ATOM 1321 N N . ASP A 1 160 ? 10.565 5.944 -2.187 1.00 89.88 160 ASP A N 1
ATOM 1322 C CA . ASP A 1 160 ? 9.460 5.036 -1.941 1.00 89.88 160 ASP A CA 1
ATOM 1323 C C . ASP A 1 160 ? 8.674 5.513 -0.724 1.00 89.88 160 ASP A C 1
ATOM 1325 O O . ASP A 1 160 ? 9.244 5.866 0.311 1.00 89.88 160 ASP A O 1
ATOM 1329 N N . ASN A 1 161 ? 7.351 5.510 -0.835 1.00 88.31 161 ASN A N 1
ATOM 1330 C CA . ASN A 1 161 ? 6.464 5.892 0.251 1.00 88.31 161 ASN A CA 1
ATOM 1331 C C . ASN A 1 161 ? 5.363 4.852 0.417 1.00 88.31 161 ASN A C 1
ATOM 1333 O O . ASN A 1 161 ? 4.571 4.612 -0.491 1.00 88.31 161 ASN A O 1
ATOM 1337 N N . LYS A 1 162 ? 5.276 4.271 1.616 1.00 93.38 162 LYS A N 1
ATOM 1338 C CA . LYS A 1 162 ? 4.129 3.456 2.025 1.00 93.38 162 LYS A CA 1
ATOM 1339 C C . LYS A 1 162 ? 3.042 4.359 2.579 1.00 93.38 162 LYS A C 1
ATOM 1341 O O . LYS A 1 162 ? 3.307 5.197 3.443 1.00 93.38 162 LYS A O 1
ATOM 1346 N N . ILE A 1 163 ? 1.812 4.146 2.141 1.00 92.38 163 ILE A N 1
ATOM 1347 C CA . ILE A 1 163 ? 0.648 4.916 2.562 1.00 92.38 163 ILE A CA 1
ATOM 1348 C C . ILE A 1 163 ? -0.444 3.970 3.044 1.00 92.38 163 ILE A C 1
ATOM 1350 O O . ILE A 1 163 ? -0.724 2.943 2.427 1.00 92.38 163 ILE A O 1
ATOM 1354 N N . ILE A 1 164 ? -1.096 4.353 4.139 1.00 92.62 164 ILE A N 1
ATOM 1355 C CA . ILE A 1 164 ? -2.386 3.800 4.545 1.00 92.62 164 ILE A CA 1
ATOM 1356 C C . ILE A 1 164 ? -3.420 4.911 4.417 1.00 92.62 164 ILE A C 1
ATOM 1358 O O . ILE A 1 164 ? -3.267 5.986 5.001 1.00 92.62 164 ILE A O 1
ATOM 1362 N N . ALA A 1 165 ? -4.488 4.636 3.675 1.00 90.81 165 ALA A N 1
ATOM 1363 C CA . ALA A 1 165 ? -5.660 5.491 3.628 1.00 90.81 165 ALA A CA 1
ATOM 1364 C C . ALA A 1 165 ? -6.828 4.825 4.362 1.00 90.81 165 ALA A C 1
ATOM 1366 O O . ALA A 1 165 ? -7.179 3.672 4.106 1.00 90.81 165 ALA A O 1
ATOM 1367 N N . ILE A 1 166 ? -7.427 5.580 5.277 1.00 89.50 166 ILE A N 1
ATOM 1368 C CA . ILE A 1 166 ? -8.579 5.182 6.082 1.00 89.50 166 ILE A CA 1
ATOM 1369 C C . ILE A 1 166 ? -9.750 6.054 5.652 1.00 89.50 166 ILE A C 1
ATOM 1371 O O . ILE A 1 166 ? -9.714 7.267 5.822 1.00 89.50 166 ILE A O 1
ATOM 1375 N N .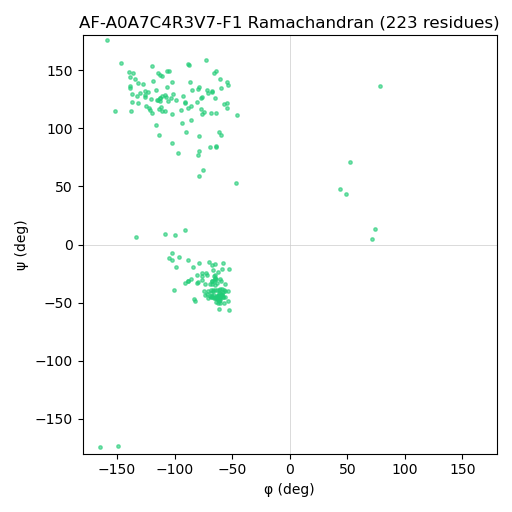 GLU A 1 167 ? -10.794 5.452 5.106 1.00 87.88 167 GLU A N 1
ATOM 1376 C CA . GLU A 1 167 ? -11.997 6.155 4.665 1.00 87.88 167 GLU A CA 1
ATOM 1377 C C . GLU A 1 167 ? -13.174 5.790 5.575 1.00 87.88 167 GLU A C 1
ATOM 1379 O O . GLU A 1 167 ? -13.449 4.612 5.820 1.00 87.88 167 GLU A O 1
ATOM 1384 N N . SER A 1 168 ? -13.852 6.803 6.113 1.00 86.31 168 SER A N 1
ATOM 1385 C CA . SER A 1 168 ? -14.992 6.639 7.022 1.00 86.31 168 SER A CA 1
ATOM 1386 C C . SER A 1 168 ? -15.777 7.949 7.155 1.00 86.31 168 SER A C 1
ATOM 1388 O O . SER A 1 168 ? -15.489 8.920 6.463 1.00 86.31 168 SER A O 1
ATOM 1390 N N . ASP A 1 169 ? -16.778 8.001 8.034 1.00 86.44 169 ASP A N 1
ATOM 1391 C CA . ASP A 1 169 ? -17.527 9.232 8.291 1.00 86.44 169 ASP A CA 1
ATOM 1392 C C . ASP A 1 169 ? -16.644 10.339 8.904 1.00 86.44 169 ASP A C 1
ATOM 1394 O O . ASP A 1 169 ? -15.691 10.073 9.641 1.00 86.44 169 ASP A O 1
ATOM 1398 N N . SER A 1 170 ? -16.969 11.602 8.614 1.00 87.50 170 SER A N 1
ATOM 1399 C CA . SER A 1 170 ? -16.163 12.761 9.027 1.00 87.50 170 SER A CA 1
ATOM 1400 C C . SER A 1 170 ? -15.924 12.862 10.537 1.00 87.50 170 SER A C 1
ATOM 1402 O O . SER A 1 170 ? -14.862 13.319 10.969 1.00 87.50 170 SER A O 1
ATOM 1404 N N . LEU A 1 171 ? -16.895 12.454 11.366 1.00 86.94 171 LEU A N 1
ATOM 1405 C CA . LEU A 1 171 ? -16.739 12.502 12.823 1.00 86.94 171 LEU A CA 1
ATOM 1406 C C . LEU A 1 171 ? -15.707 11.473 13.277 1.00 86.94 171 LEU A C 1
ATOM 1408 O O . LEU A 1 171 ? -14.819 11.803 14.063 1.00 86.94 171 LEU A O 1
ATOM 1412 N N . PHE A 1 172 ? -15.786 10.259 12.736 1.00 86.62 172 PHE A N 1
ATOM 1413 C CA . PHE A 1 172 ? -14.822 9.204 13.007 1.00 86.62 172 PHE A CA 1
ATOM 1414 C C . PHE A 1 172 ? -13.405 9.589 12.583 1.00 86.62 172 PHE A C 1
ATOM 1416 O O . PHE A 1 172 ? -12.471 9.469 13.376 1.00 86.62 172 PHE A O 1
ATOM 1423 N N . ILE A 1 173 ? -13.247 10.117 11.367 1.00 89.50 173 ILE A N 1
ATOM 1424 C CA . ILE A 1 173 ? -11.947 10.560 10.850 1.00 89.50 173 ILE A CA 1
ATOM 1425 C C . ILE A 1 173 ? -11.365 11.688 11.707 1.00 89.50 173 ILE A C 1
ATOM 1427 O O . ILE A 1 173 ? -10.191 11.636 12.077 1.00 89.50 173 ILE A O 1
ATOM 1431 N N . SER A 1 174 ? -12.185 12.668 12.102 1.00 88.56 174 SER A N 1
ATOM 1432 C CA . SER A 1 174 ? -11.750 13.745 13.000 1.00 88.56 174 SER A CA 1
ATOM 1433 C C . SER A 1 174 ? -11.302 13.218 14.367 1.00 88.56 174 SER A C 1
ATOM 1435 O O . SER A 1 174 ? -10.291 13.676 14.908 1.00 88.56 174 SER A O 1
ATOM 1437 N N . ASP A 1 175 ? -12.029 12.252 14.931 1.00 89.31 175 ASP A N 1
ATOM 1438 C CA . ASP A 1 175 ? -11.706 11.656 16.226 1.00 89.31 175 ASP A CA 1
ATOM 1439 C C . ASP A 1 175 ? -10.417 10.823 16.169 1.00 89.31 175 ASP A C 1
ATOM 1441 O O . ASP A 1 175 ? -9.581 10.928 17.072 1.00 89.31 175 ASP A O 1
ATOM 1445 N N . ILE A 1 176 ? -10.214 10.036 15.107 1.00 90.75 176 ILE A N 1
ATOM 1446 C CA . ILE A 1 176 ? -8.968 9.292 14.875 1.00 90.75 176 ILE A CA 1
ATOM 1447 C C . ILE A 1 176 ? -7.795 10.246 14.722 1.00 90.75 176 ILE A C 1
ATOM 1449 O O . ILE A 1 176 ? -6.788 10.073 15.408 1.00 90.75 176 ILE A O 1
ATOM 1453 N N . TYR A 1 177 ? -7.928 11.262 13.869 1.00 91.88 177 TYR A N 1
ATOM 1454 C CA . TYR A 1 177 ? -6.871 12.240 13.640 1.00 91.88 177 TYR A CA 1
ATOM 1455 C C . TYR A 1 177 ? -6.410 12.868 14.958 1.00 91.88 177 TYR A C 1
ATOM 1457 O O . TYR A 1 177 ? -5.225 12.831 15.276 1.00 91.88 177 TYR A O 1
ATOM 1465 N N . LYS A 1 178 ? -7.349 13.329 15.797 1.00 91.56 178 LYS A N 1
ATOM 1466 C CA . LYS A 1 178 ? -7.029 13.883 17.123 1.00 91.56 178 LYS A CA 1
ATOM 1467 C C . LYS A 1 178 ? -6.293 12.886 18.015 1.00 91.56 178 LYS A C 1
ATOM 1469 O O . LYS A 1 178 ? -5.349 13.272 18.700 1.00 91.56 178 LYS A O 1
ATOM 1474 N N . LYS A 1 179 ? -6.718 11.618 18.042 1.00 91.12 179 LYS A N 1
ATOM 1475 C CA . LYS A 1 179 ? -6.047 10.575 18.837 1.00 91.12 179 LYS A CA 1
ATOM 1476 C C . LYS A 1 179 ? -4.617 10.341 18.356 1.00 91.12 179 LYS A C 1
ATOM 1478 O O . LYS A 1 179 ? -3.714 10.328 19.187 1.00 91.12 179 LYS A O 1
ATOM 1483 N N . ILE A 1 180 ? -4.411 10.218 17.045 1.00 91.19 180 ILE A N 1
ATOM 1484 C CA . ILE A 1 180 ? -3.082 10.047 16.446 1.00 91.19 180 ILE A CA 1
ATOM 1485 C C . ILE A 1 180 ? -2.203 11.257 16.767 1.00 91.19 180 ILE A C 1
ATOM 1487 O O . ILE A 1 180 ? -1.113 11.076 17.299 1.00 91.19 180 ILE A O 1
ATOM 1491 N N . SER A 1 181 ? -2.679 12.484 16.531 1.00 90.19 181 SER A N 1
ATOM 1492 C CA . SER A 1 181 ? -1.920 13.706 16.831 1.00 90.19 181 SER A CA 1
ATOM 1493 C C . SER A 1 181 ? -1.530 13.802 18.307 1.00 90.19 181 SER A C 1
ATOM 1495 O O . SER A 1 181 ? -0.400 14.168 18.620 1.00 90.19 181 SER A O 1
ATOM 1497 N N . ASN A 1 182 ? -2.434 13.441 19.222 1.00 89.12 182 ASN A N 1
ATOM 1498 C CA . ASN A 1 182 ? -2.156 13.450 20.659 1.00 89.12 182 ASN A CA 1
ATOM 1499 C C . ASN A 1 182 ? -1.108 12.408 21.065 1.00 89.12 182 ASN A C 1
ATOM 1501 O O . ASN A 1 182 ? -0.288 12.681 21.938 1.00 89.12 182 ASN A O 1
ATOM 1505 N N . GLU A 1 183 ? -1.149 11.213 20.478 1.00 88.12 183 GLU A N 1
ATOM 1506 C CA . GLU A 1 183 ? -0.145 10.177 20.727 1.00 88.12 183 GLU A CA 1
ATOM 1507 C C . GLU A 1 183 ? 1.213 10.575 20.145 1.00 88.12 183 GLU A C 1
ATOM 1509 O O . GLU A 1 183 ? 2.213 10.500 20.855 1.00 88.12 183 GLU A O 1
ATOM 1514 N N . LEU A 1 184 ? 1.239 11.092 18.911 1.00 86.12 184 LEU A N 1
ATOM 1515 C CA . LEU A 1 184 ? 2.460 11.575 18.262 1.00 86.12 184 LEU A CA 1
ATOM 1516 C C . LEU A 1 184 ? 3.113 12.725 19.032 1.00 86.12 184 LEU A C 1
ATOM 1518 O O . LEU A 1 184 ? 4.330 12.757 19.162 1.00 86.12 184 LEU A O 1
ATOM 1522 N N . ALA A 1 185 ? 2.318 13.636 19.600 1.00 84.19 185 ALA A N 1
ATOM 1523 C CA . ALA A 1 185 ? 2.830 14.725 20.431 1.00 84.19 185 ALA A CA 1
ATOM 1524 C C . ALA A 1 185 ? 3.466 14.237 21.747 1.00 84.19 185 ALA A C 1
ATOM 1526 O O . ALA A 1 185 ? 4.327 14.916 22.306 1.00 84.19 185 ALA A O 1
ATOM 1527 N N . LYS A 1 186 ? 3.040 13.077 22.263 1.00 83.62 186 LYS A N 1
ATOM 1528 C CA . LYS A 1 186 ? 3.592 12.469 23.486 1.00 83.62 186 LYS A CA 1
ATOM 1529 C C . LYS A 1 186 ? 4.786 11.567 23.196 1.00 83.62 186 LYS A C 1
ATOM 1531 O O . LYS A 1 186 ? 5.663 11.424 24.048 1.00 83.62 186 LYS A O 1
ATOM 1536 N N . SER A 1 187 ? 4.815 10.930 22.030 1.00 73.12 187 SER A N 1
ATOM 1537 C CA . SER A 1 187 ? 5.919 10.074 21.620 1.00 73.12 187 SER A CA 1
ATOM 1538 C C . SER A 1 187 ? 7.091 10.907 21.108 1.00 73.12 187 SER A C 1
ATOM 1540 O O . SER A 1 187 ? 6.926 11.765 20.248 1.00 73.12 187 SER A O 1
ATOM 1542 N N . LYS A 1 188 ? 8.313 10.598 21.554 1.00 64.25 188 LYS A N 1
ATOM 1543 C CA . LYS A 1 188 ? 9.536 11.047 20.869 1.00 64.25 188 LYS A CA 1
ATOM 1544 C C . LYS A 1 188 ? 9.749 10.206 19.603 1.00 64.25 188 LYS A C 1
ATOM 1546 O O . LYS A 1 188 ? 10.686 9.417 19.532 1.00 64.25 188 LYS A O 1
ATOM 1551 N N . THR A 1 189 ? 8.837 10.297 18.639 1.00 60.00 189 THR A N 1
ATOM 1552 C CA . THR A 1 189 ? 8.985 9.633 17.337 1.00 60.00 189 THR A CA 1
ATOM 1553 C C . THR A 1 189 ? 10.131 10.271 16.562 1.00 60.00 189 THR A C 1
ATOM 1555 O O . THR A 1 189 ? 10.209 11.492 16.461 1.00 60.00 189 THR A O 1
ATOM 1558 N N . ILE A 1 190 ? 11.020 9.441 16.011 1.00 57.50 190 ILE A N 1
ATOM 1559 C CA . ILE A 1 190 ? 12.217 9.888 15.278 1.00 57.50 190 ILE A CA 1
ATOM 1560 C C . ILE A 1 190 ? 11.821 10.583 13.963 1.00 57.50 190 ILE A C 1
ATOM 1562 O O . ILE A 1 190 ? 12.495 11.513 13.527 1.00 57.50 190 ILE A O 1
ATOM 1566 N N . ARG A 1 191 ? 10.705 10.164 13.347 1.00 68.81 191 ARG A N 1
ATOM 1567 C CA . ARG A 1 191 ? 10.135 10.782 12.144 1.00 68.81 191 ARG A CA 1
ATOM 1568 C C . ARG A 1 191 ? 8.622 10.889 12.259 1.00 68.81 191 ARG A C 1
ATOM 1570 O O . ARG A 1 191 ? 7.929 9.874 12.284 1.00 68.81 191 ARG A O 1
ATOM 1577 N N . THR A 1 192 ? 8.112 12.114 12.296 1.00 80.12 192 THR A N 1
ATOM 1578 C CA . THR A 1 192 ? 6.669 12.371 12.265 1.00 80.12 192 THR A CA 1
ATOM 1579 C C . THR A 1 192 ? 6.107 11.916 10.913 1.00 80.12 192 THR A C 1
ATOM 1581 O O . THR A 1 192 ? 6.635 12.337 9.881 1.00 80.12 192 THR A O 1
ATOM 1584 N N . PRO A 1 193 ? 5.077 11.053 10.881 1.00 86.75 193 PRO A N 1
ATOM 1585 C CA . PRO A 1 193 ? 4.429 10.678 9.630 1.00 86.75 193 PRO A CA 1
ATOM 1586 C C . PRO A 1 193 ? 3.724 11.893 9.023 1.00 86.75 193 PRO A C 1
ATOM 1588 O O . PRO A 1 193 ? 3.198 12.744 9.747 1.00 86.75 193 PRO A O 1
ATOM 1591 N N . TYR A 1 194 ? 3.675 11.959 7.696 1.00 88.38 194 TYR A N 1
ATOM 1592 C CA . TYR A 1 194 ? 2.771 12.880 7.027 1.00 88.38 194 TYR A CA 1
ATOM 1593 C C . TYR A 1 194 ? 1.343 12.369 7.214 1.00 88.38 194 TYR A C 1
ATOM 1595 O O . TYR A 1 194 ? 1.062 11.188 6.999 1.00 88.38 194 TYR A O 1
ATOM 1603 N N . ILE A 1 195 ? 0.452 13.257 7.651 1.00 91.56 195 ILE A N 1
ATOM 1604 C CA . ILE A 1 195 ? -0.954 12.948 7.893 1.00 91.56 195 ILE A CA 1
ATOM 1605 C C . ILE A 1 195 ? -1.795 14.041 7.254 1.00 91.56 195 ILE A C 1
ATOM 1607 O O . ILE A 1 195 ? -1.601 15.221 7.543 1.00 91.56 195 ILE A O 1
ATOM 1611 N N . ASN A 1 196 ? -2.762 13.645 6.433 1.00 91.50 196 ASN A N 1
ATOM 1612 C CA . ASN A 1 196 ? -3.6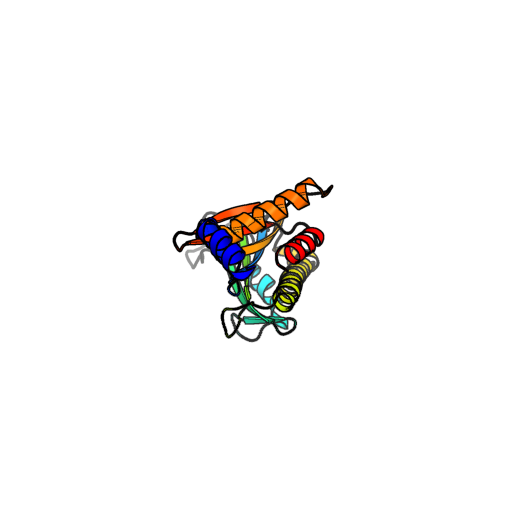90 14.566 5.796 1.00 91.50 196 ASN A CA 1
ATOM 1613 C C . ASN A 1 196 ? -5.127 14.041 5.853 1.00 91.50 196 ASN A C 1
ATOM 1615 O O . ASN A 1 196 ? -5.360 12.836 5.785 1.00 91.50 196 ASN A O 1
ATOM 1619 N N . ILE A 1 197 ? -6.091 14.956 5.953 1.00 91.12 197 ILE A N 1
ATOM 1620 C CA . ILE A 1 197 ? -7.515 14.648 5.824 1.00 91.12 197 ILE A CA 1
ATOM 1621 C C . ILE A 1 197 ? -7.995 15.210 4.491 1.00 91.12 197 ILE A C 1
ATOM 1623 O O . ILE A 1 197 ? -8.066 16.426 4.312 1.00 91.12 197 ILE A O 1
ATOM 1627 N N . LEU A 1 198 ? -8.392 14.326 3.582 1.00 88.69 198 LEU A N 1
ATOM 1628 C CA . LEU A 1 198 ? -9.124 14.705 2.383 1.00 88.69 198 LEU A CA 1
ATOM 1629 C C . LEU A 1 198 ? -10.620 14.649 2.675 1.00 88.69 198 LEU A C 1
ATOM 1631 O O . LEU A 1 198 ? -11.149 13.602 3.054 1.00 88.69 198 LEU A O 1
ATOM 1635 N N . LYS A 1 199 ? -11.300 15.781 2.491 1.00 88.69 199 LYS A N 1
ATOM 1636 C CA . LYS A 1 199 ? -12.750 15.863 2.671 1.00 88.69 199 LYS A CA 1
ATOM 1637 C C . LYS A 1 199 ? -13.465 15.246 1.478 1.00 88.69 199 LYS A C 1
ATOM 1639 O O . LYS A 1 199 ? -13.205 15.644 0.342 1.00 88.69 199 LYS A O 1
ATOM 1644 N N . GLY A 1 200 ? -14.362 14.301 1.734 1.00 79.06 200 GLY A N 1
ATOM 1645 C CA . GLY A 1 200 ? -15.199 13.724 0.685 1.00 79.06 200 GLY A CA 1
ATOM 1646 C C . GLY A 1 200 ? -16.481 14.514 0.468 1.00 79.06 200 GLY A C 1
ATOM 1647 O O . GLY A 1 200 ? -16.999 15.176 1.366 1.00 79.06 200 GLY A O 1
ATOM 1648 N N . ILE A 1 201 ? -17.019 14.417 -0.746 1.00 74.19 201 ILE A N 1
ATOM 1649 C CA . ILE A 1 201 ? -18.291 15.050 -1.126 1.00 74.19 201 ILE A CA 1
ATOM 1650 C C . ILE A 1 201 ? -19.483 14.156 -0.720 1.00 74.19 201 ILE A C 1
ATOM 1652 O O . ILE A 1 201 ? -20.599 14.637 -0.551 1.00 74.19 201 ILE A O 1
ATOM 1656 N N . ASP A 1 202 ? -19.251 12.860 -0.488 1.00 75.31 202 ASP A N 1
ATOM 1657 C CA . ASP A 1 202 ? -20.253 11.854 -0.102 1.00 75.31 202 ASP A CA 1
ATOM 1658 C C . ASP A 1 202 ? -20.418 11.697 1.424 1.00 75.31 202 ASP A C 1
ATOM 1660 O O . ASP A 1 202 ? -21.044 10.744 1.896 1.00 75.31 202 ASP A O 1
ATOM 1664 N N . GLY A 1 203 ? -19.855 12.621 2.210 1.00 71.81 203 GLY A N 1
ATOM 1665 C CA . GLY A 1 203 ? -19.858 12.549 3.673 1.00 71.81 203 GLY A CA 1
ATOM 1666 C C . GLY A 1 203 ? -18.889 11.512 4.248 1.00 71.81 203 GLY A C 1
ATOM 1667 O O . GLY A 1 203 ? -18.991 11.187 5.436 1.00 71.81 203 GLY A O 1
ATOM 1668 N N . LYS A 1 204 ? -17.964 10.990 3.429 1.00 82.69 204 LYS A N 1
ATOM 1669 C CA . LYS A 1 204 ? -16.841 10.174 3.887 1.00 82.69 204 LYS A CA 1
ATOM 1670 C C . LYS A 1 204 ? -15.530 10.911 3.702 1.00 82.69 204 LYS A C 1
ATOM 1672 O O . LYS A 1 204 ? -15.112 11.192 2.584 1.00 82.69 204 LYS A O 1
ATOM 1677 N N . ASP A 1 205 ? -14.844 11.160 4.801 1.00 88.75 205 ASP A N 1
ATOM 1678 C CA . ASP A 1 205 ? -13.505 11.723 4.749 1.00 88.75 205 ASP A CA 1
ATOM 1679 C C . ASP A 1 205 ? -12.473 10.599 4.635 1.00 88.75 205 ASP A C 1
ATOM 1681 O O . ASP A 1 205 ? -12.706 9.455 5.042 1.00 88.75 205 ASP A O 1
ATOM 1685 N N . LYS A 1 206 ? -11.312 10.930 4.073 1.00 90.06 206 LYS A N 1
ATOM 1686 C CA . LYS A 1 206 ? -10.164 10.030 3.971 1.00 90.06 206 LYS A CA 1
ATOM 1687 C C . LYS A 1 206 ? -9.026 10.582 4.807 1.00 90.06 206 LYS A C 1
ATOM 1689 O O . LYS A 1 206 ? -8.590 11.709 4.594 1.00 90.06 206 LYS A O 1
ATOM 1694 N N . LEU A 1 207 ? -8.526 9.781 5.732 1.00 92.44 207 LEU A N 1
ATOM 1695 C CA . LEU A 1 207 ? -7.292 10.038 6.452 1.00 92.44 207 LEU A CA 1
ATOM 1696 C C . LEU A 1 207 ? -6.155 9.310 5.738 1.00 92.44 207 LEU A C 1
ATOM 1698 O O . LEU A 1 207 ? -6.157 8.084 5.677 1.00 92.44 207 LEU A O 1
ATOM 1702 N N . ILE A 1 208 ? -5.203 10.064 5.202 1.00 92.62 208 ILE A N 1
ATOM 1703 C CA . ILE A 1 208 ? -4.014 9.552 4.520 1.00 92.62 208 ILE A CA 1
ATOM 1704 C C . ILE A 1 208 ? -2.837 9.682 5.475 1.00 92.62 208 ILE A C 1
ATOM 1706 O O . ILE A 1 208 ? -2.591 10.772 5.990 1.00 92.62 208 ILE A O 1
ATOM 1710 N N . ILE A 1 209 ? -2.126 8.583 5.717 1.00 92.81 209 ILE A N 1
ATOM 1711 C CA . ILE A 1 209 ? -0.979 8.525 6.626 1.00 92.81 209 ILE A CA 1
ATOM 1712 C C . ILE A 1 209 ? 0.196 7.848 5.918 1.00 92.81 209 ILE A C 1
ATOM 1714 O O . ILE A 1 209 ? 0.034 6.746 5.388 1.00 92.81 209 ILE A O 1
ATOM 1718 N N . THR A 1 210 ? 1.384 8.458 5.957 1.00 92.25 210 THR A N 1
ATOM 1719 C CA . THR A 1 210 ? 2.619 7.782 5.529 1.00 92.25 210 THR A CA 1
ATOM 1720 C C . THR A 1 210 ? 3.125 6.833 6.612 1.00 92.25 210 THR A C 1
ATOM 1722 O O . THR A 1 210 ? 3.169 7.167 7.799 1.00 92.25 210 THR A O 1
ATOM 1725 N N . VAL A 1 211 ? 3.527 5.630 6.210 1.00 90.00 211 VAL A N 1
ATOM 1726 C CA . VAL A 1 211 ? 4.012 4.577 7.107 1.00 90.00 211 VAL A CA 1
ATOM 1727 C C . VAL A 1 211 ? 5.530 4.521 7.044 1.00 90.00 211 VAL A C 1
ATOM 1729 O O . VAL A 1 211 ? 6.116 3.762 6.274 1.00 90.00 211 VAL A O 1
ATOM 1732 N N . ASN A 1 212 ? 6.165 5.335 7.884 1.00 84.06 212 ASN A N 1
ATOM 1733 C CA . ASN A 1 212 ? 7.624 5.442 7.928 1.00 84.06 212 ASN A CA 1
ATOM 1734 C C . ASN A 1 212 ? 8.284 4.211 8.575 1.00 84.06 212 ASN A C 1
ATOM 1736 O O . ASN A 1 212 ? 9.387 3.830 8.196 1.00 84.06 212 ASN A O 1
ATOM 1740 N N . ASP A 1 213 ? 7.621 3.601 9.560 1.00 82.56 213 ASP A N 1
ATOM 1741 C CA . ASP A 1 213 ? 8.105 2.431 10.291 1.00 82.56 213 ASP A CA 1
ATOM 1742 C C . ASP A 1 213 ? 6.945 1.670 10.970 1.00 82.56 213 ASP A C 1
ATOM 1744 O O . ASP A 1 213 ? 5.781 2.089 10.936 1.00 82.56 213 ASP A O 1
ATOM 1748 N N . ALA A 1 214 ? 7.267 0.539 11.604 1.00 84.50 214 ALA A N 1
ATOM 1749 C CA . ALA A 1 214 ? 6.297 -0.319 12.284 1.00 84.50 214 ALA A CA 1
ATOM 1750 C C . ALA A 1 214 ? 5.578 0.362 13.467 1.00 84.50 214 ALA A C 1
ATOM 1752 O O . ALA A 1 214 ? 4.464 -0.038 13.812 1.00 84.50 214 ALA A O 1
ATOM 1753 N N . SER A 1 215 ? 6.164 1.397 14.082 1.00 85.44 215 SER A N 1
ATOM 1754 C CA . SER A 1 215 ? 5.534 2.114 15.197 1.00 85.44 215 SER A CA 1
ATOM 1755 C C . SER A 1 215 ? 4.293 2.885 14.747 1.00 85.44 215 SER A C 1
ATOM 1757 O O . SER A 1 215 ? 3.317 2.964 15.495 1.00 85.44 215 SER A O 1
ATOM 1759 N N . ILE A 1 216 ? 4.275 3.370 13.498 1.00 88.25 216 ILE A N 1
ATOM 1760 C CA . ILE A 1 216 ? 3.094 4.013 12.910 1.00 88.25 216 ILE A CA 1
ATOM 1761 C C . ILE A 1 216 ? 1.963 3.000 12.753 1.00 88.25 216 ILE A C 1
ATOM 1763 O O . ILE A 1 216 ? 0.831 3.285 13.132 1.00 88.25 216 ILE A O 1
ATOM 1767 N N . VAL A 1 217 ? 2.262 1.789 12.283 1.00 88.38 217 VAL A N 1
ATOM 1768 C CA . VAL A 1 217 ? 1.261 0.716 12.155 1.00 88.38 217 VAL A CA 1
ATOM 1769 C C . VAL A 1 217 ? 0.684 0.347 13.522 1.00 88.38 217 VAL A C 1
ATOM 1771 O O . VAL A 1 217 ? -0.533 0.290 13.684 1.00 88.38 217 VAL A O 1
ATOM 1774 N N . GLN A 1 218 ? 1.540 0.176 14.533 1.00 87.56 218 GLN A N 1
ATOM 1775 C CA . GLN A 1 218 ? 1.107 -0.105 15.907 1.00 87.56 218 GLN A CA 1
ATOM 1776 C C . GLN A 1 218 ? 0.248 1.023 16.492 1.00 87.56 218 GLN A C 1
ATOM 1778 O O . GLN A 1 218 ? -0.742 0.765 17.181 1.00 87.56 218 GLN A O 1
ATOM 1783 N N . LEU A 1 21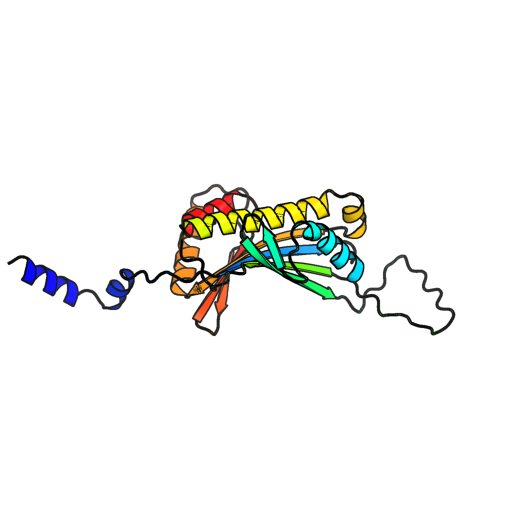9 ? 0.598 2.282 16.210 1.00 88.38 219 LEU A N 1
ATOM 1784 C CA . LEU A 1 219 ? -0.205 3.436 16.596 1.00 88.38 219 LEU A CA 1
ATOM 1785 C C . LEU A 1 219 ? -1.591 3.393 15.942 1.00 88.38 219 LEU A C 1
ATOM 1787 O O . LEU A 1 219 ? -2.585 3.591 16.639 1.00 88.38 219 LEU A O 1
ATOM 1791 N N . LEU A 1 220 ? -1.664 3.110 14.640 1.00 87.81 220 LEU A N 1
ATOM 1792 C CA . LEU A 1 220 ? -2.931 3.025 13.915 1.00 87.81 220 LEU A CA 1
ATOM 1793 C C . LEU A 1 220 ? -3.813 1.895 14.443 1.00 87.81 220 LEU A C 1
ATOM 1795 O O . LEU A 1 220 ? -4.982 2.149 14.732 1.00 87.81 220 LEU A O 1
ATOM 1799 N N . ILE A 1 221 ? -3.250 0.702 14.662 1.00 86.56 221 ILE A N 1
ATOM 1800 C CA . ILE A 1 221 ? -3.948 -0.430 15.293 1.00 86.56 221 ILE A CA 1
ATOM 1801 C C . ILE A 1 221 ? -4.551 0.014 16.624 1.00 86.56 221 ILE A C 1
ATOM 1803 O O . ILE A 1 221 ? -5.767 -0.002 16.776 1.00 86.56 221 ILE A O 1
ATOM 1807 N N . ARG A 1 222 ? -3.737 0.542 17.541 1.00 84.38 222 ARG A N 1
ATOM 1808 C CA . ARG A 1 222 ? -4.179 0.978 18.875 1.00 84.38 222 ARG A CA 1
ATOM 1809 C C . ARG A 1 222 ? -5.245 2.080 18.863 1.00 84.38 222 ARG A C 1
ATOM 1811 O O . ARG A 1 222 ? -6.019 2.192 19.808 1.00 84.38 222 ARG A O 1
ATOM 1818 N N . VAL A 1 223 ? -5.259 2.948 17.853 1.00 86.00 223 VAL A N 1
ATOM 1819 C CA . VAL A 1 223 ? -6.272 4.011 17.737 1.00 86.00 223 VAL A CA 1
ATOM 1820 C C . VAL A 1 223 ? -7.590 3.477 17.165 1.00 86.00 223 VAL A C 1
ATOM 1822 O O . VAL A 1 223 ? -8.660 3.980 17.536 1.00 86.00 223 VAL A O 1
ATOM 1825 N N . LEU A 1 224 ? -7.509 2.484 16.275 1.00 80.56 224 LEU A N 1
ATOM 1826 C CA . LEU A 1 224 ? -8.640 1.875 15.573 1.00 80.56 224 LEU A CA 1
ATOM 1827 C C . LEU A 1 224 ? -9.319 0.747 16.368 1.00 80.56 224 LEU A C 1
ATOM 1829 O O . LEU A 1 224 ? -10.527 0.554 16.223 1.00 80.56 224 LEU A O 1
ATOM 1833 N N . THR A 1 225 ? -8.577 0.037 17.221 1.00 72.56 225 THR A N 1
ATOM 1834 C CA . THR A 1 225 ? -9.057 -1.067 18.074 1.00 72.56 225 THR A CA 1
ATOM 1835 C C . THR A 1 225 ? -9.196 -0.634 19.524 1.00 72.56 225 THR A C 1
ATOM 1837 O O . THR A 1 225 ? -10.245 -0.921 20.143 1.00 72.56 225 THR A O 1
#

Secondary structure (DSSP, 8-state):
-HHHHHHHHHTTS-HHHHTTS-------EEEEEEEEEESS--BHHHHHHHHHHHHGGGEEETTEEEETTEEEEEEEEEEEETT---TT------S-S------EEEEEEEEEEEE-SSS---SHHHHHHHHHHHHHHHHHHHHHHHH-HHHHHHH-EEEEEEEEEEEEEHHHHHHHHHHHHHHHHHS--SSPPPEEEEPPTTSEEEEEEE--SHHHHHHHHHHH-

Sequence (225 aa):
MLEKVSKQIYAKIPPIILKKFFRKDQKVYLKFALIFDFYELPLVEDAIQLVESCLTEYKVDASTLNVNDFKFTYFIDCEIEEDYLPPDIDIICEESECLQSLGYTSLMEIMLFPKNDEKRVEDRKQVEKLMITGVQLLDTILNQLKNDEKVKHHLKIRSDNKIIAIESDSLFISDIYKKISNELAKSKTIRTPYINILKGIDGKDKLIITVNDASIVQLLIRVLT